Protein AF-A0A1B6LRT3-F1 (afdb_monomer_lite)

Sequence (203 aa):
LWTVRGEKRLQQLLAEMGLPLAESRQMFAAMDLSLRRQFHDMMHKMADSHQLDNVVFQSFTLHHGCRHRYQATDCVYAMAALFNPSDKEIKYNDCFRDALASLSRQHRTVLEEGIERAKRLLMVIYRQTYNALDMKQIISAGPFLYMVVQEGSLDARYYSEPTCLGMLAYIALRSYVATARKKAAGLPLVASAPIIASPDECI

InterPro domains:
  IPR003874 CDC45 [PF02724] (1-84)
  IPR003874 CDC45 [PF02724] (91-193)
  IPR003874 CDC45 [PTHR10507] (1-200)

Radius of gyration: 19.38 Å; chains: 1; bounding box: 54×28×50 Å

pLDDT: mean 86.03, std 7.27, range [61.19, 93.5]

Secondary structure (DSSP, 8-state):
--SHHHHHHHHHHHHHTT--HHHHHS-GGGS-HHHHHHHHHHHHHHHHHHT-TTSS----EEEETTTEEEEHHHHHHHHHHHHS--STT--HHHHHHHHHHHTSTT-HHHHHHHHHHHHHHHHHHHHHHHHHHHTT--EE-SSSEEEE--TTSTTHHHHTSHHHHHHHHHHHHHHHHHHS-GGGTT--EEEE-EETTEEEEE-

Foldseek 3Di:
DLDPVVVVVVVVLCVVLVNDPVQVPDDLVPHDPVCNVCVVVSVVVSCVVPVVPPPDDDWDWDDDPDPDIDTPVLLVLLLVLLCQDPDPPDDSVNSNVLSVVCPDPVPVVSSVVSSVSSVVLVVLLVVVLSVCVVVVQFDDPDQATEHEDDPPDVPLSLCLDPVSVVVSLVVSLVVCCVVDDPVSVPHHYHYKGAHPVDRVDID

Organism: NCBI:txid36148

Structure (mmCIF, N/CA/C/O backbone):
data_AF-A0A1B6LRT3-F1
#
_entry.id   AF-A0A1B6LRT3-F1
#
loop_
_atom_site.group_PDB
_atom_site.id
_atom_site.type_symbol
_atom_site.label_atom_id
_atom_site.label_alt_id
_atom_site.label_comp_id
_atom_site.label_asym_id
_atom_site.label_entity_id
_atom_site.label_seq_id
_atom_site.pdbx_PDB_ins_code
_atom_site.Cartn_x
_atom_site.Cartn_y
_atom_site.Cartn_z
_atom_site.occupancy
_atom_site.B_iso_or_equiv
_atom_site.auth_seq_id
_atom_site.auth_comp_id
_atom_site.auth_asym_id
_atom_site.auth_atom_id
_atom_site.pdbx_PDB_model_num
ATOM 1 N N . LEU A 1 1 ? -9.840 4.988 8.031 1.00 81.38 1 LEU A N 1
ATOM 2 C CA . LEU A 1 1 ? -8.984 6.200 8.125 1.00 81.38 1 LEU A CA 1
ATOM 3 C C . LEU A 1 1 ? -9.515 7.375 7.305 1.00 81.38 1 LEU A C 1
ATOM 5 O O . LEU A 1 1 ? -9.196 8.503 7.634 1.00 81.38 1 LEU A O 1
ATOM 9 N N . TRP A 1 2 ? -10.381 7.147 6.314 1.00 82.25 2 TRP A N 1
ATOM 10 C CA . TRP A 1 2 ? -10.997 8.193 5.483 1.00 82.25 2 TRP A CA 1
ATOM 11 C C . TRP A 1 2 ? -11.984 9.130 6.210 1.00 82.25 2 TRP A C 1
ATOM 13 O O . TRP A 1 2 ? -12.594 9.980 5.583 1.00 82.25 2 TRP A O 1
ATOM 23 N N . THR A 1 3 ? -12.195 8.997 7.520 1.00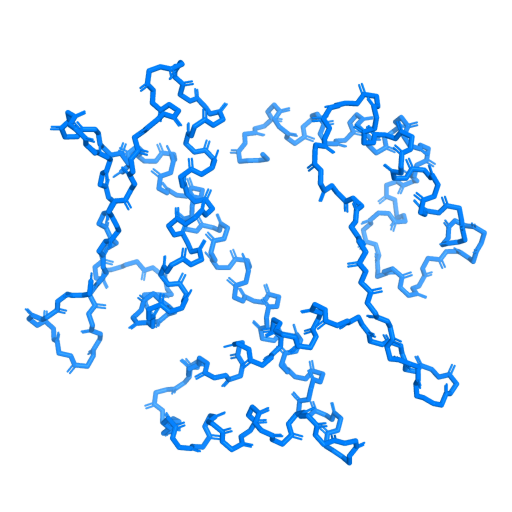 86.25 3 THR A N 1
ATOM 24 C CA . THR A 1 3 ? -13.060 9.908 8.287 1.00 86.25 3 THR A CA 1
ATOM 25 C C . THR A 1 3 ? -12.259 10.564 9.399 1.00 86.25 3 THR A C 1
ATOM 27 O O . THR A 1 3 ? -11.360 9.938 9.962 1.00 86.25 3 THR A O 1
ATOM 30 N N . VAL A 1 4 ? -12.650 11.778 9.801 1.00 87.69 4 VAL A N 1
ATOM 31 C CA . VAL A 1 4 ? -12.053 12.486 10.954 1.00 87.69 4 VAL A CA 1
ATOM 32 C C . VAL A 1 4 ? -12.094 11.620 12.219 1.00 87.69 4 VAL A C 1
ATOM 34 O O . VAL A 1 4 ? -11.163 11.610 13.022 1.00 87.69 4 VAL A O 1
ATOM 37 N N . ARG A 1 5 ? -13.162 10.828 12.393 1.00 88.62 5 ARG A N 1
ATOM 38 C CA . ARG A 1 5 ? -13.270 9.864 13.497 1.00 88.62 5 ARG A CA 1
ATOM 39 C C . ARG A 1 5 ? -12.210 8.764 13.401 1.00 88.62 5 ARG A C 1
ATOM 41 O O . ARG A 1 5 ? -11.643 8.386 14.421 1.00 88.62 5 ARG A O 1
ATOM 48 N N . GLY A 1 6 ? -11.948 8.260 12.197 1.00 87.94 6 GLY A N 1
ATOM 49 C CA . GLY A 1 6 ? -10.904 7.271 11.945 1.00 87.94 6 GLY A CA 1
ATOM 50 C C . GLY A 1 6 ? -9.502 7.811 12.226 1.00 87.94 6 GLY A C 1
ATOM 51 O O . GLY A 1 6 ? -8.702 7.105 12.828 1.00 87.94 6 GLY A O 1
ATOM 52 N N . GLU A 1 7 ? -9.219 9.058 11.851 1.00 88.69 7 GLU A N 1
ATOM 53 C CA . GLU A 1 7 ? -7.938 9.707 12.154 1.00 88.69 7 GLU A CA 1
ATOM 54 C C . GLU A 1 7 ? -7.732 9.887 13.664 1.00 88.69 7 GLU A C 1
ATOM 56 O O . GLU A 1 7 ? -6.696 9.496 14.199 1.00 88.69 7 GLU A O 1
ATOM 61 N N . LYS A 1 8 ? -8.750 10.380 14.384 1.00 91.44 8 LYS A N 1
ATOM 62 C CA . LYS A 1 8 ? -8.702 10.470 15.854 1.00 91.44 8 LYS A CA 1
ATOM 63 C C . LYS A 1 8 ? -8.487 9.105 16.502 1.00 91.44 8 LYS A C 1
ATOM 65 O O . LYS A 1 8 ? -7.730 8.999 17.461 1.00 91.44 8 LYS A O 1
ATOM 70 N N . ARG A 1 9 ? -9.120 8.052 15.971 1.00 90.19 9 ARG A N 1
ATOM 71 C CA . ARG A 1 9 ? -8.906 6.686 16.460 1.00 90.19 9 ARG A CA 1
ATOM 72 C C . ARG A 1 9 ? -7.469 6.227 16.226 1.00 90.19 9 ARG A C 1
ATOM 74 O O . ARG A 1 9 ? -6.892 5.642 17.127 1.00 90.19 9 ARG A O 1
ATOM 81 N N . LEU A 1 10 ? -6.871 6.530 15.074 1.00 89.75 10 LEU A N 1
ATOM 82 C CA . LEU A 1 10 ? -5.462 6.222 14.821 1.00 89.75 10 LEU A CA 1
ATOM 83 C C . LEU A 1 10 ? -4.534 6.946 15.802 1.00 89.75 10 LEU A C 1
ATOM 85 O O . LEU A 1 10 ? -3.623 6.331 16.340 1.00 89.75 10 LEU A O 1
ATOM 89 N N . GLN A 1 11 ? -4.787 8.224 16.082 1.00 88.38 11 GLN A N 1
ATOM 90 C CA . GLN A 1 11 ? -4.006 8.976 17.067 1.00 88.38 11 GLN A CA 1
ATOM 91 C C . GLN A 1 11 ? -4.132 8.382 18.477 1.00 88.38 11 GLN A C 1
ATOM 93 O O . GLN A 1 11 ? -3.137 8.303 19.192 1.00 88.38 11 GLN A O 1
ATOM 98 N N . GLN A 1 12 ? -5.324 7.910 18.859 1.00 89.88 12 GLN A N 1
ATOM 99 C CA . GLN A 1 12 ? -5.520 7.169 20.110 1.00 89.88 12 GLN A CA 1
ATOM 100 C C . GLN A 1 12 ? -4.704 5.872 20.131 1.00 89.88 12 GLN A C 1
ATOM 102 O O . GLN A 1 12 ? -4.024 5.616 21.116 1.00 89.88 12 GLN A O 1
ATOM 107 N N . LEU A 1 13 ? -4.705 5.099 19.039 1.00 89.38 13 LEU A N 1
ATOM 108 C CA . LEU A 1 13 ? -3.903 3.874 18.932 1.00 89.38 13 LEU A CA 1
ATOM 109 C C . LEU A 1 13 ? -2.405 4.160 19.091 1.00 89.38 13 LEU A C 1
ATOM 111 O O . LEU A 1 13 ? -1.720 3.457 19.825 1.00 89.38 13 LEU A O 1
ATOM 115 N N . LEU A 1 14 ? -1.898 5.212 18.444 1.00 89.06 14 LEU A N 1
ATOM 116 C CA . LEU A 1 14 ? -0.495 5.617 18.573 1.00 89.06 14 LEU A CA 1
ATOM 117 C C . LEU A 1 14 ? -0.150 6.045 20.008 1.00 89.06 14 LEU A C 1
ATOM 119 O O . LEU A 1 14 ? 0.934 5.730 20.498 1.00 89.06 14 LEU A O 1
ATOM 123 N N . ALA A 1 15 ? -1.078 6.717 20.694 1.00 88.94 15 ALA A N 1
ATOM 124 C CA . ALA A 1 15 ? -0.912 7.090 22.095 1.00 88.94 15 ALA A CA 1
ATOM 125 C C . ALA A 1 15 ? -0.914 5.864 23.025 1.00 88.94 15 ALA A C 1
ATOM 127 O O . ALA A 1 15 ? -0.073 5.782 23.916 1.00 88.94 15 ALA A O 1
ATOM 128 N N . GLU A 1 16 ? -1.800 4.891 22.794 1.00 89.06 16 GLU A N 1
ATOM 129 C CA . GLU A 1 16 ? -1.844 3.621 23.536 1.00 89.06 16 GLU A CA 1
ATOM 130 C C . GLU A 1 16 ? -0.578 2.776 23.318 1.00 89.06 16 GLU A C 1
ATOM 132 O O . GLU A 1 16 ? -0.095 2.139 24.252 1.00 89.06 16 GLU A O 1
ATOM 137 N N . MET A 1 17 ? 0.015 2.828 22.120 1.00 87.69 17 MET A N 1
ATOM 138 C CA . MET A 1 17 ? 1.324 2.223 21.839 1.00 87.69 17 MET A CA 1
ATOM 139 C C . MET A 1 17 ? 2.479 2.886 22.593 1.00 87.69 17 MET A C 1
ATOM 141 O O . MET A 1 17 ? 3.550 2.294 22.691 1.00 87.69 17 MET A O 1
ATOM 145 N N . GLY A 1 18 ? 2.304 4.120 23.072 1.00 87.81 18 GLY A N 1
ATOM 146 C CA . GLY A 1 18 ? 3.393 4.920 23.628 1.00 87.81 18 GLY A CA 1
ATOM 147 C C . GLY A 1 18 ? 4.383 5.427 22.575 1.00 87.81 18 GLY A C 1
ATOM 148 O O . GLY A 1 18 ? 5.501 5.795 22.927 1.00 87.81 18 GLY A O 1
ATOM 149 N N . LEU A 1 19 ? 4.001 5.456 21.290 1.00 88.00 19 LEU A N 1
ATOM 150 C CA . LEU A 1 19 ? 4.861 5.963 20.221 1.00 88.00 19 LEU A CA 1
ATOM 151 C C . LEU A 1 19 ? 4.736 7.496 20.136 1.00 88.00 19 LEU A C 1
ATOM 153 O O . LEU A 1 19 ? 3.641 8.005 19.874 1.00 88.00 19 LEU A O 1
ATOM 157 N N . PRO A 1 20 ? 5.827 8.267 20.310 1.00 88.44 20 PRO A N 1
ATOM 158 C CA . PRO A 1 20 ? 5.765 9.718 20.186 1.00 88.44 20 PRO A CA 1
ATOM 159 C C . PRO A 1 20 ? 5.298 10.158 18.792 1.00 88.44 20 PRO A C 1
ATOM 161 O O . PRO A 1 20 ? 5.662 9.570 17.769 1.00 88.44 20 PRO A O 1
ATOM 164 N N . LEU A 1 21 ? 4.534 11.253 18.724 1.00 87.69 21 LEU A N 1
ATOM 165 C CA . LEU A 1 21 ? 4.033 11.774 17.447 1.00 87.69 21 LEU A CA 1
ATOM 166 C C . LEU A 1 21 ? 5.170 12.224 16.513 1.00 87.69 21 LEU A C 1
ATOM 168 O O . LEU A 1 21 ? 5.060 12.074 15.299 1.00 87.69 21 LEU A O 1
ATOM 172 N N . ALA A 1 22 ? 6.262 12.754 17.074 1.00 88.88 22 ALA A N 1
ATOM 173 C CA . ALA A 1 22 ? 7.452 13.130 16.310 1.00 88.88 22 ALA A CA 1
ATOM 174 C C . ALA A 1 22 ? 8.105 11.903 15.649 1.00 88.88 22 ALA A C 1
ATOM 176 O O . ALA A 1 22 ? 8.346 11.911 14.443 1.00 88.88 22 ALA A O 1
ATOM 177 N N . GLU A 1 23 ? 8.279 10.820 16.414 1.00 88.81 23 GLU A N 1
ATOM 178 C CA . GLU A 1 23 ? 8.799 9.535 15.927 1.00 88.81 23 GLU A CA 1
ATOM 179 C C . GLU A 1 23 ? 7.882 8.921 14.859 1.00 88.81 23 GLU A C 1
ATOM 181 O O . GLU A 1 23 ? 8.350 8.386 13.861 1.00 88.81 23 GLU A O 1
ATOM 186 N N . SER A 1 24 ? 6.564 9.070 15.007 1.00 87.69 24 SER A N 1
ATOM 187 C CA . SER A 1 24 ? 5.575 8.544 14.053 1.00 87.69 24 SER A CA 1
ATOM 188 C C . SER A 1 24 ? 5.619 9.222 12.676 1.00 87.69 24 SER A C 1
ATOM 190 O O . SER A 1 24 ? 5.136 8.657 11.698 1.00 87.69 24 SER A O 1
ATOM 192 N N . ARG A 1 25 ? 6.151 10.450 12.591 1.00 89.25 25 ARG A N 1
ATOM 193 C CA . ARG A 1 25 ? 6.213 11.243 11.349 1.00 89.25 25 ARG A CA 1
ATOM 194 C C . ARG A 1 25 ? 7.540 11.119 10.609 1.00 89.25 25 ARG A C 1
ATOM 196 O O . ARG A 1 25 ? 7.620 11.537 9.456 1.00 89.25 25 ARG A O 1
ATOM 203 N N . GLN A 1 26 ? 8.573 10.583 11.251 1.00 92.31 26 GLN A N 1
ATOM 204 C CA . GLN A 1 26 ? 9.869 10.381 10.614 1.00 92.31 26 GLN A CA 1
ATOM 205 C C . GLN A 1 26 ? 9.980 9.006 9.961 1.00 92.31 26 GLN A C 1
ATOM 207 O O . GLN A 1 26 ? 9.182 8.097 10.194 1.00 92.31 26 GLN A O 1
ATOM 212 N N . MET A 1 27 ? 11.002 8.841 9.122 1.00 90.12 27 MET A N 1
ATOM 213 C CA . MET A 1 27 ? 11.291 7.548 8.515 1.00 90.12 27 MET A CA 1
ATOM 214 C C . MET A 1 27 ? 11.605 6.515 9.597 1.00 90.12 27 MET A C 1
ATOM 216 O O . MET A 1 27 ? 12.417 6.772 10.483 1.00 90.12 27 MET A O 1
ATOM 220 N N . PHE A 1 28 ? 11.056 5.304 9.460 1.00 89.94 28 PHE A N 1
ATOM 221 C CA . PHE A 1 28 ? 11.325 4.205 10.393 1.00 89.94 28 PHE A CA 1
ATOM 222 C C . PHE A 1 28 ? 12.824 3.942 10.573 1.00 89.94 28 PHE A C 1
ATOM 224 O O . PHE A 1 28 ? 13.254 3.595 11.659 1.00 89.94 28 PHE A O 1
ATOM 231 N N . ALA A 1 29 ? 13.650 4.145 9.542 1.00 88.69 29 ALA A N 1
ATOM 232 C CA . ALA A 1 29 ? 15.102 3.982 9.643 1.00 88.69 29 ALA A CA 1
ATOM 233 C C . ALA A 1 29 ? 15.790 5.009 10.567 1.00 88.69 29 ALA A C 1
ATOM 235 O O . ALA A 1 29 ? 16.849 4.700 11.111 1.00 88.69 29 ALA A O 1
ATOM 236 N N . ALA A 1 30 ? 15.195 6.193 10.736 1.00 89.94 30 ALA A N 1
ATOM 237 C CA . ALA A 1 30 ? 15.704 7.285 11.564 1.00 89.94 30 ALA A CA 1
ATOM 238 C C . ALA A 1 30 ? 15.199 7.234 13.017 1.00 89.94 30 ALA A C 1
ATOM 240 O O . ALA A 1 30 ? 15.733 7.949 13.859 1.00 89.94 30 ALA A O 1
ATOM 241 N N . MET A 1 31 ? 14.210 6.382 13.316 1.00 90.81 31 MET A N 1
ATOM 242 C CA . MET A 1 31 ? 13.692 6.203 14.675 1.00 90.81 31 MET A CA 1
ATOM 243 C C . MET A 1 31 ? 14.742 5.639 15.631 1.00 90.81 31 MET A C 1
ATOM 245 O O . MET A 1 31 ? 15.634 4.869 15.237 1.00 90.81 31 MET A O 1
ATOM 249 N N . ASP A 1 32 ? 14.573 5.960 16.915 1.00 91.12 32 ASP A N 1
ATOM 250 C CA . ASP A 1 32 ? 15.457 5.462 17.963 1.00 91.12 32 ASP A CA 1
ATOM 251 C C . ASP A 1 32 ? 15.548 3.924 17.958 1.00 91.12 32 ASP A C 1
ATOM 253 O O . ASP A 1 32 ? 14.584 3.195 17.699 1.00 91.12 32 ASP A O 1
ATOM 257 N N . LEU A 1 33 ? 16.747 3.401 18.223 1.00 90.62 33 LEU A N 1
ATOM 258 C CA . LEU A 1 33 ? 17.019 1.967 18.151 1.00 90.62 33 LEU A CA 1
ATOM 259 C C . LEU A 1 33 ? 16.196 1.179 19.177 1.00 90.62 33 LEU A C 1
ATOM 261 O O . LEU A 1 33 ? 15.787 0.054 18.879 1.00 90.62 33 LEU A O 1
ATOM 265 N N . SER A 1 34 ? 15.956 1.750 20.362 1.00 91.88 34 SER A N 1
ATOM 266 C CA . SER A 1 34 ? 15.154 1.099 21.401 1.00 91.88 34 SER A CA 1
ATOM 267 C C . SER A 1 34 ? 13.707 0.903 20.933 1.00 91.88 34 SER A C 1
ATOM 269 O O . SER A 1 34 ? 13.201 -0.222 20.955 1.00 91.88 34 SER A O 1
ATOM 271 N N . LEU A 1 35 ? 13.105 1.956 20.371 1.00 89.88 35 LEU A N 1
ATOM 272 C CA . LEU A 1 35 ? 11.755 1.939 19.812 1.00 89.88 35 LEU A CA 1
ATOM 273 C C . LEU A 1 35 ? 11.640 0.960 18.643 1.00 89.88 35 LEU A C 1
ATOM 275 O O . LEU A 1 35 ? 10.721 0.147 18.619 1.00 89.88 35 LEU A O 1
ATOM 279 N N . ARG A 1 36 ? 12.600 0.952 17.708 1.00 90.50 36 ARG A N 1
ATOM 280 C CA . ARG A 1 36 ? 12.582 0.018 16.563 1.00 90.50 36 ARG A CA 1
ATOM 281 C C . ARG A 1 36 ? 12.630 -1.448 16.977 1.00 90.50 36 ARG A C 1
ATOM 283 O O . ARG A 1 36 ? 12.027 -2.280 16.303 1.00 90.50 36 ARG A O 1
ATOM 290 N N . ARG A 1 37 ? 13.352 -1.774 18.054 1.00 90.75 37 ARG A N 1
ATOM 291 C CA . ARG A 1 37 ? 13.423 -3.143 18.592 1.00 90.75 37 ARG A CA 1
ATOM 292 C C . ARG A 1 37 ? 12.109 -3.562 19.244 1.00 90.75 37 ARG A C 1
ATOM 294 O O . ARG A 1 37 ? 11.703 -4.702 19.075 1.00 90.75 37 ARG A O 1
ATOM 301 N N . GLN A 1 38 ? 11.448 -2.643 19.941 1.00 92.56 38 GLN A N 1
ATOM 302 C CA . GLN A 1 38 ? 10.185 -2.907 20.636 1.00 92.56 38 GLN A CA 1
ATOM 303 C C . GLN A 1 38 ? 8.955 -2.795 19.722 1.00 92.56 38 GLN A C 1
ATOM 305 O O . GLN A 1 38 ? 7.889 -3.298 20.065 1.00 92.56 38 GLN A O 1
ATOM 310 N N . PHE A 1 39 ? 9.085 -2.159 18.552 1.00 90.62 39 PHE A N 1
ATOM 311 C CA . PHE A 1 39 ? 7.969 -1.845 17.655 1.00 90.62 39 PHE A CA 1
ATOM 312 C C . PHE A 1 39 ? 7.131 -3.064 17.272 1.00 90.62 39 PHE A C 1
ATOM 314 O O . PHE A 1 39 ? 5.905 -2.990 17.274 1.00 90.62 39 PHE A O 1
ATOM 321 N N . HIS A 1 40 ? 7.781 -4.192 16.986 1.00 89.12 40 HIS A N 1
ATOM 322 C CA . HIS A 1 40 ? 7.087 -5.429 16.637 1.00 89.12 40 HIS A CA 1
ATOM 323 C C . HIS A 1 40 ? 6.173 -5.914 17.775 1.00 89.12 40 HIS A C 1
ATOM 325 O O . HIS A 1 40 ? 4.994 -6.185 17.553 1.00 89.12 40 HIS A O 1
ATOM 331 N N . ASP A 1 41 ? 6.687 -5.951 19.004 1.00 89.94 41 ASP A N 1
ATOM 332 C CA . ASP A 1 41 ? 5.930 -6.416 20.170 1.00 89.94 41 ASP A CA 1
ATOM 333 C C . ASP A 1 41 ? 4.807 -5.442 20.539 1.00 89.94 41 ASP A C 1
ATOM 335 O O . ASP A 1 41 ? 3.719 -5.862 20.938 1.00 89.94 41 ASP A O 1
ATOM 339 N N . MET A 1 42 ? 5.043 -4.136 20.368 1.00 89.81 42 MET A N 1
ATOM 340 C CA . MET A 1 42 ? 4.006 -3.113 20.525 1.00 89.81 42 MET A CA 1
ATOM 341 C C . MET A 1 42 ? 2.875 -3.312 19.509 1.00 89.81 42 MET A C 1
ATOM 343 O O . MET A 1 42 ? 1.706 -3.313 19.890 1.00 89.81 42 MET A O 1
ATOM 347 N N . MET A 1 43 ? 3.205 -3.543 18.234 1.00 88.94 43 MET A N 1
ATOM 348 C CA . MET A 1 43 ? 2.214 -3.803 17.185 1.00 88.94 43 MET A CA 1
ATOM 349 C C . MET A 1 43 ? 1.404 -5.074 17.452 1.00 88.94 43 MET A C 1
ATOM 351 O O . MET A 1 43 ? 0.192 -5.062 17.247 1.00 88.94 43 MET A O 1
ATOM 355 N N . HIS A 1 44 ? 2.036 -6.140 17.950 1.00 87.94 44 HIS A N 1
ATOM 356 C CA . HIS A 1 44 ? 1.338 -7.382 18.291 1.00 87.94 44 HIS A CA 1
ATOM 357 C C . HIS A 1 44 ? 0.305 -7.168 19.406 1.00 87.94 44 HIS A C 1
ATOM 359 O O . HIS A 1 44 ? -0.864 -7.503 19.239 1.00 87.94 44 HIS A O 1
ATOM 365 N N . LYS A 1 45 ? 0.702 -6.526 20.514 1.00 88.75 45 LYS A N 1
ATOM 366 C CA . LYS A 1 45 ? -0.205 -6.227 21.640 1.00 88.75 45 LYS A CA 1
ATOM 367 C C . LYS A 1 45 ? -1.403 -5.377 21.212 1.00 88.75 45 LYS A C 1
ATOM 369 O O . LYS A 1 45 ? -2.523 -5.585 21.682 1.00 88.75 45 LYS A O 1
ATOM 374 N N . MET A 1 46 ? -1.171 -4.416 20.320 1.00 86.88 46 MET A N 1
ATOM 375 C CA . MET A 1 46 ? -2.233 -3.566 19.787 1.00 86.88 46 MET A CA 1
ATOM 376 C C . MET A 1 46 ? -3.166 -4.306 18.841 1.00 86.88 46 MET A C 1
ATOM 378 O O . MET A 1 46 ? -4.373 -4.068 18.886 1.00 86.88 46 MET A O 1
ATOM 382 N N . ALA A 1 47 ? -2.624 -5.179 17.990 1.00 86.94 47 ALA A N 1
ATOM 383 C CA . ALA A 1 47 ? -3.429 -5.976 17.079 1.00 86.94 47 ALA A CA 1
ATOM 384 C C . ALA A 1 47 ? -4.421 -6.855 17.853 1.00 86.94 47 ALA A C 1
ATOM 386 O O . ALA A 1 47 ? -5.612 -6.838 17.538 1.00 86.94 47 ALA A O 1
ATOM 387 N N . ASP A 1 48 ? -3.956 -7.492 18.932 1.00 85.19 48 ASP A N 1
ATOM 388 C CA . ASP A 1 48 ? -4.790 -8.304 19.823 1.00 85.19 48 ASP A CA 1
ATOM 389 C C . ASP A 1 48 ? -5.862 -7.459 20.534 1.00 85.19 48 ASP A C 1
ATOM 391 O O . ASP A 1 48 ? -7.031 -7.837 20.602 1.00 85.19 48 ASP A O 1
ATOM 395 N N . SER A 1 49 ? -5.482 -6.276 21.029 1.00 87.06 49 SER A N 1
ATOM 396 C CA . SER A 1 49 ? -6.380 -5.404 21.802 1.00 87.06 49 SER A CA 1
ATOM 397 C C . SER A 1 49 ? -7.490 -4.766 20.957 1.00 87.06 49 SER A C 1
ATOM 399 O O . SER A 1 49 ? -8.594 -4.540 21.452 1.00 87.06 49 SER A O 1
ATOM 401 N N . HIS A 1 50 ? -7.214 -4.465 19.683 1.00 84.88 50 HIS A N 1
ATOM 402 C CA . HIS A 1 50 ? -8.142 -3.764 18.781 1.00 84.88 50 HIS A CA 1
ATOM 403 C C . HIS A 1 50 ? -8.743 -4.648 17.689 1.00 84.88 50 HIS A C 1
ATOM 405 O O . HIS A 1 50 ? -9.380 -4.114 16.780 1.00 84.88 50 HIS A O 1
ATOM 411 N N . GLN A 1 51 ? -8.574 -5.973 17.782 1.00 83.38 51 GLN A N 1
ATOM 412 C CA . GLN A 1 51 ? -9.097 -6.946 16.810 1.00 83.38 51 GLN A CA 1
ATOM 413 C C . GLN A 1 51 ? -8.652 -6.612 15.377 1.00 83.38 51 GLN A C 1
ATOM 415 O O . GLN A 1 51 ? -9.435 -6.640 14.425 1.00 83.38 51 GLN A O 1
ATOM 420 N N . LEU A 1 52 ? -7.385 -6.215 15.231 1.00 83.75 52 LEU A N 1
ATOM 421 C CA . LEU A 1 52 ? -6.796 -5.964 13.922 1.00 83.75 52 LEU A CA 1
ATOM 422 C C . LEU A 1 52 ? -6.272 -7.286 13.366 1.00 83.75 52 LEU A C 1
ATOM 424 O O . LEU A 1 52 ? -5.121 -7.665 13.586 1.00 83.75 52 LEU A O 1
ATOM 428 N N . ASP A 1 53 ? -7.132 -7.981 12.632 1.00 78.50 53 ASP A N 1
ATOM 429 C CA . ASP A 1 53 ? -6.784 -9.265 12.033 1.00 78.50 53 ASP A CA 1
ATOM 430 C C . ASP A 1 53 ? -5.668 -9.122 10.985 1.00 78.50 53 ASP A C 1
ATOM 432 O O . ASP A 1 53 ? -5.672 -8.207 10.154 1.00 78.50 53 ASP A O 1
ATOM 436 N N . ASN A 1 54 ? -4.748 -10.091 10.972 1.00 79.38 54 ASN A N 1
ATOM 437 C CA . ASN A 1 54 ? -3.705 -10.264 9.951 1.00 79.38 54 ASN A CA 1
ATOM 438 C C . ASN A 1 54 ? -2.718 -9.090 9.797 1.00 79.38 54 ASN A C 1
ATOM 440 O O . ASN A 1 54 ? -2.152 -8.898 8.721 1.00 79.38 54 ASN A O 1
ATOM 444 N N . VAL A 1 55 ? -2.479 -8.308 10.854 1.00 83.38 55 VAL A N 1
ATOM 445 C CA . VAL A 1 55 ? -1.421 -7.278 10.845 1.00 83.38 55 VAL A CA 1
ATOM 446 C C . VAL A 1 55 ? -0.029 -7.912 10.877 1.00 83.38 55 VAL A C 1
ATOM 448 O O . VAL A 1 55 ? 0.878 -7.452 10.184 1.00 83.38 55 VAL A O 1
ATOM 451 N N . VAL A 1 56 ? 0.137 -8.982 11.657 1.00 84.94 56 VAL A N 1
ATOM 452 C CA . VAL A 1 56 ? 1.370 -9.770 11.721 1.00 84.94 56 VAL A CA 1
ATOM 453 C C . VAL A 1 56 ? 1.158 -11.049 10.924 1.00 84.94 56 VAL A C 1
ATOM 455 O O . VAL A 1 56 ? 0.224 -11.805 11.181 1.00 84.94 56 VAL A O 1
ATOM 458 N N . PHE A 1 57 ? 2.023 -11.291 9.946 1.00 88.00 57 PHE A N 1
ATOM 459 C CA . PHE A 1 57 ? 1.998 -12.492 9.121 1.00 88.00 57 PHE A CA 1
ATOM 460 C C . PHE A 1 57 ? 3.421 -12.998 8.891 1.00 88.00 57 PHE A C 1
ATOM 462 O O . PHE A 1 57 ? 4.398 -12.253 8.997 1.00 88.00 57 PHE A O 1
ATOM 469 N N . GLN A 1 58 ? 3.539 -14.287 8.587 1.00 89.75 58 GLN A N 1
ATOM 470 C CA . GLN A 1 58 ? 4.830 -14.904 8.311 1.00 89.75 58 GLN A CA 1
ATOM 471 C C . GLN A 1 58 ? 5.348 -14.430 6.951 1.00 89.75 58 GLN A C 1
ATOM 473 O O . GLN A 1 58 ? 4.655 -14.525 5.940 1.00 89.75 58 GLN A O 1
ATOM 478 N N . SER A 1 59 ? 6.568 -13.903 6.936 1.00 92.81 59 SER A N 1
ATOM 479 C CA . SER A 1 59 ? 7.208 -13.350 5.745 1.00 92.81 59 SER A CA 1
ATOM 480 C C . SER A 1 59 ? 8.721 -13.546 5.817 1.00 92.81 59 SER A C 1
ATOM 482 O O . SER A 1 59 ? 9.260 -14.002 6.828 1.00 92.81 59 SER A O 1
ATOM 484 N N . PHE A 1 60 ? 9.414 -13.182 4.742 1.00 93.50 60 PHE A N 1
ATOM 485 C CA . PHE A 1 60 ? 10.860 -13.307 4.616 1.00 93.50 60 PHE A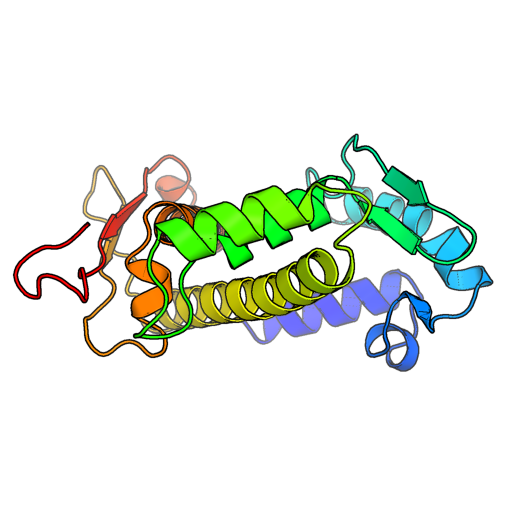 CA 1
ATOM 486 C C . PHE A 1 60 ? 11.520 -11.936 4.483 1.00 93.50 60 PHE A C 1
ATOM 488 O O . PHE A 1 60 ? 10.990 -11.021 3.851 1.00 93.50 60 PHE A O 1
ATOM 495 N N . THR A 1 61 ? 12.719 -11.818 5.053 1.00 92.19 61 THR A N 1
ATOM 496 C CA . THR A 1 61 ? 13.573 -10.634 4.923 1.00 92.19 61 THR A CA 1
ATOM 497 C C . THR A 1 61 ? 14.837 -10.983 4.163 1.00 92.19 61 THR A C 1
ATOM 499 O O . THR A 1 61 ? 15.556 -11.919 4.513 1.00 92.19 61 THR A O 1
ATOM 502 N N . LEU A 1 62 ? 15.150 -10.190 3.144 1.00 88.81 62 LEU A N 1
ATOM 503 C CA . LEU A 1 62 ? 16.434 -10.243 2.471 1.00 88.81 62 LEU A CA 1
ATOM 504 C C . LEU A 1 62 ? 17.388 -9.262 3.149 1.00 88.81 62 LEU A C 1
ATOM 506 O O . LEU A 1 62 ? 17.178 -8.049 3.125 1.00 88.81 62 LEU A O 1
ATOM 510 N N . HIS A 1 63 ? 18.464 -9.794 3.718 1.00 88.69 63 HIS A N 1
ATOM 511 C CA . HIS A 1 63 ? 19.568 -8.999 4.237 1.00 88.69 63 HIS A CA 1
ATOM 512 C C . HIS A 1 63 ? 20.709 -9.024 3.229 1.00 88.69 63 HIS A C 1
ATOM 514 O O . HIS A 1 63 ? 21.202 -10.094 2.866 1.00 88.69 63 HIS A O 1
ATOM 520 N N . HIS A 1 64 ? 21.133 -7.848 2.771 1.00 80.56 64 HIS A N 1
ATOM 521 C CA . HIS A 1 64 ? 22.285 -7.740 1.894 1.00 80.56 64 HIS A CA 1
ATOM 522 C C . HIS A 1 64 ? 23.248 -6.643 2.344 1.00 80.56 64 HIS A C 1
ATOM 524 O O . HIS A 1 64 ? 22.970 -5.444 2.260 1.00 80.56 64 HIS A O 1
ATOM 530 N N . GLY A 1 65 ? 24.443 -7.072 2.746 1.00 79.50 65 GLY A N 1
ATOM 531 C CA . GLY A 1 65 ? 25.442 -6.184 3.323 1.00 79.50 65 GLY A CA 1
ATOM 532 C C . GLY A 1 65 ? 24.967 -5.582 4.648 1.00 79.50 65 GLY A C 1
ATOM 533 O O . GLY A 1 65 ? 24.070 -6.107 5.303 1.00 79.50 65 GLY A O 1
ATOM 534 N N . CYS A 1 66 ? 25.578 -4.467 5.044 1.00 68.62 66 CYS A N 1
ATOM 535 C CA . CYS A 1 66 ? 25.384 -3.911 6.386 1.00 68.62 66 CYS A CA 1
ATOM 536 C C . CYS A 1 66 ? 24.186 -2.957 6.518 1.00 68.62 66 CYS A C 1
ATOM 538 O O . CYS A 1 66 ? 23.754 -2.687 7.634 1.00 68.62 66 CYS A O 1
ATOM 540 N N . ARG A 1 67 ? 23.675 -2.398 5.411 1.00 69.44 67 ARG A N 1
ATOM 541 C CA . ARG A 1 67 ? 22.660 -1.324 5.442 1.00 69.44 67 ARG A CA 1
ATOM 542 C C . ARG A 1 67 ? 21.330 -1.685 4.789 1.00 69.44 67 ARG A C 1
ATOM 544 O O . ARG A 1 67 ? 20.320 -1.082 5.135 1.00 69.44 67 ARG A O 1
ATOM 551 N N . HIS A 1 68 ? 21.311 -2.655 3.878 1.00 75.19 68 HIS A N 1
ATOM 552 C CA . HIS A 1 68 ? 20.133 -2.914 3.057 1.00 75.19 68 HIS A CA 1
ATOM 553 C C . HIS A 1 68 ? 19.386 -4.139 3.573 1.00 75.19 68 HIS A C 1
ATOM 555 O O . HIS A 1 68 ? 19.886 -5.268 3.531 1.00 75.19 68 HIS A O 1
ATOM 561 N N . ARG A 1 69 ? 18.173 -3.892 4.064 1.00 87.12 69 ARG A N 1
ATOM 562 C CA . ARG A 1 69 ? 17.230 -4.915 4.500 1.00 87.12 69 ARG A CA 1
ATOM 563 C C . ARG A 1 69 ? 15.910 -4.685 3.782 1.00 87.12 69 ARG A C 1
ATOM 565 O O . ARG A 1 69 ? 15.288 -3.650 3.996 1.00 87.12 69 ARG A O 1
ATOM 572 N N . TYR A 1 70 ? 15.497 -5.652 2.972 1.00 89.75 70 TYR A N 1
ATOM 573 C CA . TYR A 1 70 ? 14.257 -5.590 2.202 1.00 89.75 70 TYR A CA 1
ATOM 574 C C . TYR A 1 70 ? 13.281 -6.658 2.691 1.00 89.75 70 TYR A C 1
ATOM 576 O O . TYR A 1 70 ? 13.686 -7.789 2.974 1.00 89.75 70 TYR A O 1
ATOM 584 N N . GLN A 1 71 ? 12.001 -6.308 2.798 1.00 92.12 71 GLN A N 1
ATOM 585 C CA . GLN A 1 71 ? 10.939 -7.281 3.045 1.00 92.12 71 GLN A CA 1
ATOM 586 C C . GLN A 1 71 ? 10.510 -7.921 1.726 1.00 92.12 71 GLN A C 1
ATOM 588 O O . GLN A 1 71 ? 10.503 -7.260 0.688 1.00 92.12 71 GLN A O 1
ATOM 593 N N . ALA A 1 72 ? 10.089 -9.186 1.766 1.00 92.56 72 ALA A N 1
ATOM 594 C CA . ALA A 1 72 ? 9.565 -9.866 0.581 1.00 92.56 72 ALA A CA 1
ATOM 595 C C . ALA A 1 72 ? 8.392 -9.095 -0.052 1.00 92.56 72 ALA A C 1
ATOM 597 O O . ALA A 1 72 ? 8.326 -8.953 -1.271 1.00 92.56 72 ALA A O 1
ATOM 598 N N . THR A 1 73 ? 7.506 -8.534 0.773 1.00 93.38 73 THR A N 1
ATOM 599 C CA . THR A 1 73 ? 6.371 -7.728 0.310 1.00 93.38 73 THR A CA 1
ATOM 600 C C . THR A 1 73 ? 6.799 -6.429 -0.360 1.00 93.38 73 THR A C 1
ATOM 602 O O . THR A 1 73 ? 6.209 -6.063 -1.372 1.00 93.38 73 THR A O 1
ATOM 605 N N . ASP A 1 74 ? 7.835 -5.757 0.150 1.00 92.62 74 ASP A N 1
ATOM 606 C CA . ASP A 1 74 ? 8.328 -4.502 -0.432 1.00 92.62 74 ASP A CA 1
ATOM 607 C C . ASP A 1 74 ? 8.829 -4.734 -1.860 1.00 92.62 74 ASP A C 1
ATOM 609 O O . ASP A 1 74 ? 8.535 -3.942 -2.752 1.00 92.62 74 ASP A O 1
ATOM 613 N N . CYS A 1 75 ? 9.512 -5.860 -2.098 1.00 92.69 75 CYS A N 1
ATOM 614 C CA . CYS A 1 75 ? 9.947 -6.248 -3.437 1.00 92.69 75 CYS A CA 1
ATOM 615 C C . CYS A 1 75 ? 8.760 -6.499 -4.378 1.00 92.69 75 CYS A C 1
ATOM 617 O O . CYS A 1 75 ? 8.784 -6.042 -5.516 1.00 92.69 75 CYS A O 1
ATOM 619 N N . VAL A 1 76 ? 7.705 -7.177 -3.912 1.00 93.44 76 VAL A N 1
ATOM 620 C CA . VAL A 1 76 ? 6.510 -7.449 -4.733 1.00 93.44 76 VAL A CA 1
ATOM 621 C C . VAL A 1 76 ? 5.795 -6.152 -5.114 1.00 93.44 76 VAL A C 1
ATOM 623 O O . VAL A 1 76 ? 5.475 -5.953 -6.285 1.00 93.44 76 VAL A O 1
ATOM 626 N N . TYR A 1 77 ? 5.582 -5.244 -4.157 1.00 93.19 77 TYR A N 1
ATOM 627 C CA . TYR A 1 77 ? 4.961 -3.948 -4.443 1.00 93.19 77 TYR A CA 1
ATOM 628 C C . TYR A 1 77 ? 5.831 -3.084 -5.360 1.00 93.19 77 TYR A C 1
ATOM 630 O O . TYR A 1 77 ? 5.299 -2.435 -6.259 1.00 93.19 77 TYR A O 1
ATOM 638 N N . ALA A 1 78 ? 7.155 -3.105 -5.183 1.00 93.25 78 ALA A N 1
ATOM 639 C CA . ALA A 1 78 ? 8.084 -2.402 -6.061 1.00 93.25 78 ALA A CA 1
ATOM 640 C C . ALA A 1 78 ? 8.022 -2.932 -7.499 1.00 93.25 78 ALA A C 1
ATOM 642 O O . ALA A 1 78 ? 7.903 -2.146 -8.435 1.00 93.25 78 ALA A O 1
ATOM 643 N N . MET A 1 79 ? 8.031 -4.254 -7.681 1.00 92.06 79 MET A N 1
ATOM 644 C CA . MET A 1 79 ? 7.898 -4.880 -8.998 1.00 92.06 79 MET A CA 1
ATOM 645 C C . MET A 1 79 ? 6.563 -4.549 -9.658 1.00 92.06 79 MET A C 1
ATOM 647 O O . MET A 1 79 ? 6.539 -4.165 -10.825 1.00 92.06 79 MET A O 1
ATOM 651 N N . ALA A 1 80 ? 5.459 -4.657 -8.912 1.00 90.81 80 ALA A N 1
ATOM 652 C CA . ALA A 1 80 ? 4.140 -4.297 -9.415 1.00 90.81 80 ALA A CA 1
ATOM 653 C C . ALA A 1 80 ? 4.111 -2.826 -9.858 1.00 90.81 80 ALA A C 1
ATOM 655 O O . ALA A 1 80 ? 3.588 -2.509 -10.921 1.00 90.81 80 ALA A O 1
ATOM 656 N N . ALA A 1 81 ? 4.721 -1.922 -9.092 1.00 90.56 81 ALA A N 1
ATOM 657 C CA . ALA A 1 81 ? 4.778 -0.508 -9.442 1.00 90.56 81 ALA A CA 1
ATOM 658 C C . ALA A 1 81 ? 5.698 -0.198 -10.635 1.00 90.56 81 ALA A C 1
ATOM 660 O O . ALA A 1 81 ? 5.396 0.720 -11.390 1.00 90.56 81 ALA A O 1
ATOM 661 N N . LEU A 1 82 ? 6.794 -0.941 -10.826 1.00 89.88 82 LEU A N 1
ATOM 662 C CA . LEU A 1 82 ? 7.670 -0.810 -12.001 1.00 89.88 82 LEU A CA 1
ATOM 663 C C . LEU A 1 82 ? 7.001 -1.318 -13.279 1.00 89.88 82 LEU A C 1
ATOM 665 O O . LEU A 1 82 ? 7.195 -0.741 -14.347 1.00 89.88 82 LEU A O 1
ATOM 669 N N . PHE A 1 83 ? 6.200 -2.378 -13.158 1.00 87.31 83 PHE A N 1
ATOM 670 C CA . PHE A 1 83 ? 5.444 -2.932 -14.275 1.00 87.31 83 PHE A CA 1
ATOM 671 C C . PHE A 1 83 ? 4.364 -1.963 -14.778 1.00 87.31 83 PHE A C 1
ATOM 673 O O . PHE A 1 83 ? 4.071 -1.928 -15.969 1.00 87.31 83 PHE A O 1
ATOM 680 N N . ASN A 1 84 ? 3.812 -1.143 -13.881 1.00 80.00 84 ASN A N 1
ATOM 681 C CA . ASN A 1 84 ? 2.834 -0.121 -14.223 1.00 80.00 84 ASN A CA 1
ATOM 682 C C . ASN A 1 84 ? 3.500 1.098 -14.885 1.00 80.00 84 ASN A C 1
ATOM 684 O O . ASN A 1 84 ? 4.293 1.791 -14.238 1.00 80.00 84 ASN A O 1
ATOM 688 N N . PRO A 1 85 ? 3.161 1.430 -16.142 1.00 69.00 85 PRO A N 1
ATOM 689 C CA . PRO A 1 85 ? 3.751 2.577 -16.813 1.00 69.00 85 PRO A CA 1
ATOM 690 C C . PRO A 1 85 ? 3.209 3.883 -16.214 1.00 69.00 85 PRO A 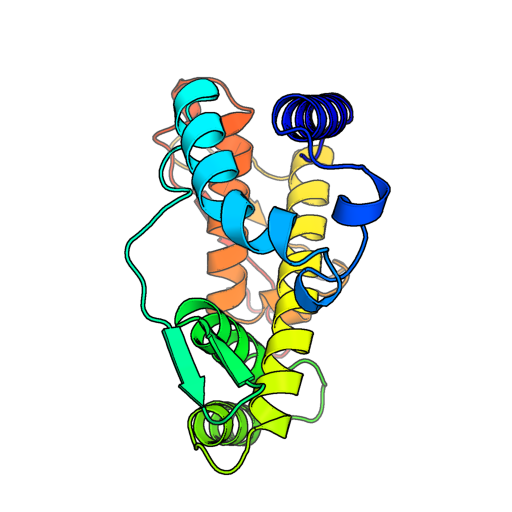C 1
ATOM 692 O O . PRO A 1 85 ? 2.028 4.201 -16.361 1.00 69.00 85 PRO A O 1
ATOM 695 N N . SER A 1 86 ? 4.078 4.676 -15.582 1.00 66.88 86 SER A N 1
ATOM 696 C CA . SER A 1 86 ? 3.745 6.035 -15.126 1.00 66.88 86 SER A CA 1
ATOM 697 C C . SER A 1 86 ? 3.660 7.032 -16.289 1.00 66.88 86 SER A C 1
ATOM 699 O O . SER A 1 86 ? 2.770 7.883 -16.312 1.00 66.88 86 SER A O 1
ATOM 701 N N . ASP A 1 87 ? 4.531 6.891 -17.298 1.00 64.94 87 ASP A N 1
ATOM 702 C CA . ASP A 1 87 ? 4.791 7.921 -18.318 1.00 64.94 87 ASP A CA 1
ATOM 703 C C . ASP A 1 87 ? 4.507 7.477 -19.752 1.00 64.94 87 ASP A C 1
ATOM 705 O O . ASP A 1 87 ? 4.618 6.302 -20.098 1.00 64.94 87 ASP A O 1
ATOM 709 N N . LYS A 1 88 ? 4.017 8.417 -20.583 1.00 61.19 88 LYS A N 1
ATOM 710 C CA . LYS A 1 88 ? 3.298 8.143 -21.857 1.00 61.19 88 LYS A CA 1
ATOM 711 C C . LYS A 1 88 ? 4.167 7.451 -22.908 1.00 61.19 88 LYS A C 1
ATOM 713 O O . LYS A 1 88 ? 3.641 6.908 -23.869 1.00 61.19 88 LYS A O 1
ATOM 718 N N . GLU A 1 89 ? 5.472 7.451 -22.691 1.00 61.34 89 GLU A N 1
ATOM 719 C CA . GLU A 1 89 ? 6.475 7.018 -23.655 1.00 61.34 89 GLU A CA 1
ATOM 720 C C . GLU A 1 89 ? 7.074 5.646 -23.321 1.00 61.34 89 GLU A C 1
ATOM 722 O O . GLU A 1 89 ? 7.771 5.066 -24.153 1.00 61.34 89 GLU A O 1
ATOM 727 N N . ILE A 1 90 ? 6.797 5.101 -22.129 1.00 66.12 90 ILE A N 1
ATOM 728 C CA . ILE A 1 90 ? 7.391 3.833 -21.699 1.00 66.12 90 ILE A CA 1
ATOM 729 C C . ILE A 1 90 ? 6.597 2.674 -22.297 1.00 66.12 90 ILE A C 1
ATOM 731 O O . ILE A 1 90 ? 5.399 2.516 -22.051 1.00 66.12 90 ILE A O 1
ATOM 735 N N . LYS A 1 91 ? 7.280 1.842 -23.087 1.00 78.25 91 LYS A N 1
ATOM 736 C CA . LYS A 1 91 ? 6.710 0.611 -23.635 1.00 78.25 91 LYS A CA 1
ATOM 737 C C . LYS A 1 91 ? 6.613 -0.437 -22.529 1.00 78.25 91 LYS A C 1
ATOM 739 O O . LYS A 1 91 ? 7.541 -0.592 -21.740 1.00 78.25 91 LYS A O 1
ATOM 744 N N . TYR A 1 92 ? 5.556 -1.248 -22.545 1.00 82.38 92 TYR A N 1
ATOM 745 C CA . TYR A 1 92 ? 5.387 -2.372 -21.609 1.00 82.38 92 TYR A CA 1
ATOM 746 C C . TYR A 1 92 ? 6.599 -3.318 -21.563 1.00 82.38 92 TYR A C 1
ATOM 748 O O . TYR A 1 92 ? 6.943 -3.833 -20.503 1.00 82.38 92 TYR A O 1
ATOM 756 N N . ASN A 1 93 ? 7.288 -3.506 -22.694 1.00 86.19 93 ASN A N 1
ATOM 757 C CA . ASN A 1 93 ? 8.508 -4.315 -22.757 1.00 86.19 93 ASN A CA 1
ATOM 758 C C . ASN A 1 93 ? 9.649 -3.746 -21.903 1.00 86.19 93 ASN A C 1
ATOM 760 O O . ASN A 1 93 ? 10.413 -4.519 -21.329 1.00 86.19 93 ASN A O 1
ATOM 764 N N . ASP A 1 94 ? 9.762 -2.423 -21.813 1.00 87.62 94 ASP A N 1
ATOM 765 C CA . ASP A 1 94 ? 10.798 -1.764 -21.020 1.00 87.62 94 ASP A CA 1
ATOM 766 C C . ASP A 1 94 ? 10.425 -1.816 -19.531 1.00 87.62 94 ASP A C 1
ATOM 768 O O . ASP A 1 94 ? 11.237 -2.259 -18.725 1.00 87.62 94 ASP A O 1
ATOM 772 N N . CYS A 1 95 ? 9.155 -1.561 -19.183 1.00 87.69 95 CYS A N 1
ATOM 773 C CA . CYS A 1 95 ? 8.627 -1.784 -17.827 1.00 87.69 95 CYS A CA 1
ATOM 774 C C . CYS A 1 95 ? 8.859 -3.220 -17.332 1.00 87.69 95 CYS A C 1
ATOM 776 O O . CYS A 1 95 ? 9.249 -3.440 -16.186 1.00 87.69 95 CYS A O 1
ATOM 778 N N . PHE A 1 96 ? 8.644 -4.216 -18.197 1.00 90.50 96 PHE A N 1
ATOM 779 C CA . PHE A 1 96 ? 8.894 -5.616 -17.865 1.00 90.50 96 PHE A CA 1
ATOM 780 C C . PHE A 1 96 ? 10.383 -5.892 -17.623 1.00 90.50 96 PHE A C 1
ATOM 782 O O . PHE A 1 96 ? 10.737 -6.590 -16.670 1.00 90.50 96 PHE A O 1
ATOM 789 N N . ARG A 1 97 ? 11.265 -5.331 -18.458 1.00 90.56 97 ARG A N 1
ATOM 790 C CA . ARG A 1 97 ? 12.719 -5.454 -18.284 1.00 90.56 97 ARG A CA 1
ATOM 791 C C . ARG A 1 97 ? 13.186 -4.798 -16.992 1.00 90.56 97 ARG A C 1
ATOM 793 O O . ARG A 1 97 ? 13.984 -5.408 -16.287 1.00 90.56 97 ARG A O 1
ATOM 800 N N . ASP A 1 98 ? 12.656 -3.629 -16.650 1.00 90.00 98 ASP A N 1
ATOM 801 C CA . ASP A 1 98 ? 12.984 -2.917 -15.412 1.00 90.00 98 ASP A CA 1
ATOM 802 C C . ASP A 1 98 ? 12.492 -3.682 -14.179 1.00 90.00 98 ASP A C 1
ATOM 804 O O . ASP A 1 98 ? 13.240 -3.881 -13.216 1.00 90.00 98 ASP A O 1
ATOM 808 N N . ALA A 1 99 ? 11.262 -4.201 -14.227 1.00 91.75 99 ALA A N 1
ATOM 809 C CA . ALA A 1 99 ? 10.719 -5.054 -13.176 1.00 91.75 99 ALA A CA 1
ATOM 810 C C . ALA A 1 99 ? 11.569 -6.322 -12.985 1.00 91.75 99 ALA A C 1
ATOM 812 O O . ALA A 1 99 ? 11.883 -6.687 -11.850 1.00 91.75 99 ALA A O 1
ATOM 813 N N . LEU A 1 100 ? 12.014 -6.960 -14.071 1.00 92.06 100 LEU A N 1
ATOM 814 C CA . LEU A 1 100 ? 12.908 -8.118 -14.014 1.00 92.06 100 LEU A CA 1
ATOM 815 C C . LEU A 1 100 ? 14.303 -7.742 -13.487 1.00 92.06 100 LEU A C 1
ATOM 817 O O . LEU A 1 100 ? 14.869 -8.463 -12.665 1.00 92.06 100 LEU A O 1
ATOM 821 N N . ALA A 1 101 ? 14.850 -6.604 -13.916 1.00 91.25 101 ALA A N 1
ATOM 822 C CA . ALA A 1 101 ? 16.144 -6.105 -13.462 1.00 91.25 101 ALA A CA 1
ATOM 823 C C . ALA A 1 101 ? 16.145 -5.821 -11.952 1.00 91.25 101 ALA A C 1
ATOM 825 O O . ALA A 1 101 ? 17.150 -6.096 -11.297 1.00 91.25 101 ALA A O 1
ATOM 826 N N . SER A 1 102 ? 15.017 -5.369 -11.386 1.00 90.62 102 SER A N 1
ATOM 827 C CA . SER A 1 102 ? 14.864 -5.098 -9.946 1.00 90.62 102 SER A CA 1
ATOM 828 C C . SER A 1 102 ? 15.086 -6.330 -9.053 1.00 90.62 102 SER A C 1
ATOM 830 O O . SER A 1 102 ? 15.482 -6.194 -7.895 1.00 90.62 102 SER A O 1
ATOM 832 N N . LEU A 1 103 ? 14.897 -7.542 -9.592 1.00 89.50 103 LEU A N 1
ATOM 833 C CA . LEU A 1 103 ? 15.178 -8.799 -8.890 1.00 89.50 103 LEU A CA 1
ATOM 834 C C . LEU A 1 103 ? 16.674 -9.125 -8.846 1.00 89.50 103 LEU A C 1
ATOM 836 O O . LEU A 1 103 ? 17.130 -9.900 -7.999 1.00 89.50 103 LEU A O 1
ATOM 840 N N . SER A 1 104 ? 17.458 -8.553 -9.763 1.00 90.19 104 SER A N 1
ATOM 841 C CA . SER A 1 104 ? 18.898 -8.751 -9.778 1.00 90.19 104 SER A CA 1
ATOM 842 C C . SER A 1 104 ? 19.547 -8.006 -8.619 1.00 90.19 104 SER A C 1
ATOM 844 O O . SER A 1 104 ? 19.334 -6.817 -8.392 1.00 90.19 104 SER A O 1
ATOM 846 N N . ARG A 1 105 ? 20.463 -8.690 -7.929 1.00 82.94 105 ARG A N 1
ATOM 847 C CA . ARG A 1 105 ? 21.259 -8.100 -6.840 1.00 82.94 105 ARG A CA 1
ATOM 848 C C . ARG A 1 105 ? 22.148 -6.939 -7.302 1.00 82.94 105 ARG A C 1
ATOM 850 O O . ARG A 1 105 ? 22.625 -6.187 -6.455 1.00 82.94 105 ARG A O 1
ATOM 857 N N . GLN A 1 106 ? 22.389 -6.823 -8.608 1.00 85.19 106 GLN A N 1
ATOM 858 C CA . GLN A 1 106 ? 23.240 -5.798 -9.210 1.00 85.19 106 GLN A CA 1
ATOM 859 C C . GLN A 1 106 ? 22.504 -4.462 -9.401 1.00 85.19 106 GLN A C 1
ATOM 861 O O . GLN A 1 106 ? 23.108 -3.410 -9.211 1.00 85.19 106 GLN A O 1
ATOM 866 N N . HIS A 1 107 ? 21.200 -4.479 -9.700 1.00 84.19 107 HIS A N 1
ATOM 867 C CA . HIS A 1 107 ? 20.426 -3.283 -10.059 1.00 84.19 107 HIS A CA 1
ATOM 868 C C . HIS A 1 107 ? 19.543 -2.792 -8.904 1.00 84.19 107 HIS A C 1
ATOM 870 O O . HIS A 1 107 ? 18.320 -2.728 -8.995 1.00 84.19 107 HIS A O 1
ATOM 876 N N . ARG A 1 108 ? 20.180 -2.415 -7.789 1.00 85.12 108 ARG A N 1
ATOM 877 C CA . ARG A 1 108 ? 19.474 -1.942 -6.581 1.00 85.12 108 ARG A CA 1
ATOM 878 C C . ARG A 1 108 ? 18.742 -0.626 -6.749 1.00 85.12 108 ARG A C 1
ATOM 880 O O . ARG A 1 108 ? 17.682 -0.446 -6.166 1.00 85.12 108 ARG A O 1
ATOM 887 N N . THR A 1 109 ? 19.317 0.282 -7.523 1.00 90.12 109 THR A N 1
ATOM 888 C CA . THR A 1 109 ? 18.742 1.608 -7.758 1.00 90.12 109 THR A CA 1
ATOM 889 C C . THR A 1 109 ? 17.348 1.499 -8.370 1.00 90.12 109 THR A C 1
ATOM 891 O O . THR A 1 109 ? 16.449 2.224 -7.965 1.00 90.12 109 THR A O 1
ATOM 894 N N . VAL A 1 110 ? 17.147 0.522 -9.262 1.00 91.56 110 VAL A N 1
ATOM 895 C CA . VAL A 1 110 ? 15.848 0.223 -9.882 1.00 91.56 110 VAL A CA 1
ATOM 896 C C . VAL A 1 110 ? 14.849 -0.294 -8.846 1.00 91.56 110 VAL A C 1
ATOM 898 O O . VAL A 1 110 ? 13.692 0.114 -8.846 1.00 91.56 110 VAL A O 1
ATOM 901 N N . LEU A 1 111 ? 15.288 -1.153 -7.918 1.00 91.12 111 LEU A N 1
ATOM 902 C CA . LEU A 1 111 ? 14.433 -1.630 -6.829 1.00 91.12 111 LEU A CA 1
ATOM 903 C C . LEU A 1 111 ? 14.017 -0.487 -5.891 1.00 91.12 111 LEU A C 1
ATOM 905 O O . LEU A 1 111 ? 12.848 -0.387 -5.531 1.00 91.12 111 LEU A O 1
ATOM 909 N N . GLU A 1 112 ? 14.949 0.385 -5.509 1.00 90.88 112 GLU A N 1
ATOM 910 C CA . GLU A 1 112 ? 14.665 1.546 -4.656 1.00 90.88 112 GLU A CA 1
ATOM 911 C C . GLU A 1 112 ? 13.725 2.543 -5.340 1.00 90.88 112 GLU A C 1
ATOM 913 O O . GLU A 1 112 ? 12.780 3.032 -4.715 1.00 90.88 112 GLU A O 1
ATOM 918 N N . GLU A 1 113 ? 13.911 2.777 -6.639 1.00 91.69 113 GLU A N 1
ATOM 919 C CA . GLU A 1 113 ? 12.973 3.552 -7.446 1.00 91.69 113 GLU A CA 1
ATOM 920 C C . GLU A 1 113 ? 11.587 2.894 -7.486 1.00 91.69 113 GLU A C 1
ATOM 922 O O . GLU A 1 113 ? 10.571 3.570 -7.305 1.00 91.69 113 GLU A O 1
ATOM 927 N N . GLY A 1 114 ? 11.535 1.573 -7.662 1.00 92.38 114 GLY A N 1
ATOM 928 C CA . GLY A 1 114 ? 10.300 0.797 -7.626 1.00 92.38 114 GLY A CA 1
ATOM 929 C C . GLY A 1 114 ? 9.560 0.936 -6.298 1.00 92.38 114 GLY A C 1
ATOM 930 O O . GLY A 1 114 ? 8.348 1.140 -6.295 1.00 92.38 114 GLY A O 1
ATOM 931 N N . ILE A 1 115 ? 10.273 0.916 -5.167 1.00 93.00 115 ILE A N 1
ATOM 932 C CA . ILE A 1 115 ? 9.689 1.148 -3.836 1.00 93.00 115 ILE A CA 1
ATOM 933 C C . ILE A 1 115 ? 9.071 2.551 -3.759 1.00 93.00 115 ILE A C 1
ATOM 935 O O . ILE A 1 115 ? 7.966 2.718 -3.241 1.00 93.00 115 ILE A O 1
ATOM 939 N N . GLU A 1 116 ? 9.742 3.570 -4.295 1.00 92.88 116 GLU A N 1
ATOM 940 C CA . GLU A 1 116 ? 9.210 4.935 -4.288 1.00 92.88 116 GLU A CA 1
ATOM 941 C C . GLU A 1 116 ? 8.003 5.102 -5.227 1.00 92.88 116 GLU A C 1
ATOM 943 O O . GLU A 1 116 ? 7.033 5.792 -4.897 1.00 92.88 116 GLU A O 1
ATOM 948 N N . ARG A 1 117 ? 8.001 4.426 -6.383 1.00 90.94 117 ARG A N 1
ATOM 949 C CA . ARG A 1 117 ? 6.823 4.337 -7.263 1.00 90.94 117 ARG A CA 1
ATOM 950 C C . ARG A 1 117 ? 5.665 3.608 -6.575 1.00 90.94 117 ARG A C 1
ATOM 952 O O . ARG A 1 117 ? 4.527 4.060 -6.674 1.00 90.94 117 ARG A O 1
ATOM 959 N N . ALA A 1 118 ? 5.941 2.547 -5.818 1.00 93.50 118 ALA A N 1
ATOM 960 C CA . ALA A 1 118 ? 4.927 1.795 -5.083 1.00 93.50 118 ALA A CA 1
ATOM 961 C C . ALA A 1 118 ? 4.239 2.641 -4.006 1.00 93.50 118 ALA A C 1
ATOM 963 O O . ALA A 1 118 ? 3.015 2.606 -3.891 1.00 93.50 118 ALA A O 1
ATOM 964 N N . LYS A 1 119 ? 4.989 3.468 -3.266 1.00 93.44 119 LYS A N 1
ATOM 965 C CA . LYS A 1 119 ? 4.394 4.423 -2.314 1.00 93.44 119 LYS A CA 1
ATOM 966 C C . LYS A 1 119 ? 3.432 5.381 -3.012 1.00 93.44 119 LYS A C 1
ATOM 968 O O . LYS A 1 119 ? 2.316 5.575 -2.535 1.00 93.44 119 LYS A O 1
ATOM 973 N N . ARG A 1 120 ? 3.842 5.952 -4.152 1.00 91.56 120 ARG A N 1
ATOM 974 C CA . ARG A 1 120 ? 2.990 6.839 -4.963 1.00 91.56 120 ARG A CA 1
ATOM 975 C C . ARG A 1 120 ? 1.715 6.133 -5.416 1.00 91.56 120 ARG A C 1
ATOM 977 O O . ARG A 1 120 ? 0.630 6.666 -5.212 1.00 91.56 120 ARG A O 1
ATOM 984 N N . LEU A 1 121 ? 1.838 4.913 -5.927 1.00 90.62 121 LEU A N 1
ATOM 985 C CA . LEU A 1 121 ? 0.712 4.088 -6.360 1.00 90.62 121 LEU A CA 1
ATOM 986 C C . LEU A 1 121 ? -0.275 3.797 -5.217 1.00 90.62 121 LEU A C 1
ATOM 988 O O . LEU A 1 121 ? -1.479 3.992 -5.378 1.00 90.62 121 LEU A O 1
ATOM 992 N N . LEU A 1 122 ? 0.215 3.420 -4.034 1.00 91.38 122 LEU A N 1
ATOM 993 C CA . LEU A 1 122 ? -0.635 3.191 -2.860 1.00 91.38 122 LEU A CA 1
ATOM 994 C C . LEU A 1 122 ? -1.352 4.472 -2.401 1.00 91.38 122 LEU A C 1
ATOM 996 O O . LEU A 1 122 ? -2.528 4.417 -2.036 1.00 91.38 122 LEU A O 1
ATOM 1000 N N . MET A 1 123 ? -0.684 5.631 -2.456 1.00 91.38 123 MET A N 1
ATOM 1001 C CA . MET A 1 123 ? -1.310 6.925 -2.150 1.00 91.38 123 MET A CA 1
ATOM 1002 C C . MET A 1 123 ? -2.420 7.277 -3.148 1.00 91.38 123 MET A C 1
ATOM 1004 O O . MET A 1 123 ? -3.492 7.723 -2.734 1.00 91.38 123 MET A O 1
ATOM 1008 N N . VAL A 1 124 ? -2.192 7.041 -4.443 1.00 90.06 124 VAL A N 1
ATOM 1009 C CA . VAL A 1 124 ? -3.178 7.256 -5.514 1.00 90.06 124 VAL A CA 1
ATOM 1010 C C . VAL A 1 124 ? -4.403 6.357 -5.317 1.00 90.06 124 VAL A C 1
ATOM 1012 O O . VAL A 1 124 ? -5.537 6.840 -5.334 1.00 90.06 124 VAL A O 1
ATOM 1015 N N . ILE A 1 125 ? -4.203 5.065 -5.040 1.00 90.62 125 ILE A N 1
ATOM 1016 C CA . ILE A 1 125 ? -5.301 4.120 -4.775 1.00 90.62 125 ILE A CA 1
ATOM 1017 C C . ILE A 1 125 ? -6.097 4.526 -3.529 1.00 90.62 125 ILE A C 1
ATOM 1019 O O . ILE A 1 125 ? -7.333 4.515 -3.547 1.00 90.62 125 ILE A O 1
ATOM 1023 N N . TYR A 1 126 ? -5.412 4.921 -2.452 1.00 90.81 126 TYR A N 1
ATOM 1024 C CA . TYR A 1 126 ? -6.070 5.383 -1.232 1.00 90.81 126 TYR A CA 1
ATOM 1025 C C . TYR A 1 126 ? -6.919 6.633 -1.484 1.00 90.81 126 TYR A C 1
ATOM 1027 O O . TYR A 1 126 ? -8.078 6.683 -1.070 1.00 90.81 126 TYR A O 1
ATOM 1035 N N . ARG A 1 127 ? -6.372 7.622 -2.201 1.00 90.69 127 ARG A N 1
ATOM 1036 C CA . ARG A 1 127 ? -7.077 8.863 -2.543 1.00 90.69 127 ARG A CA 1
ATOM 1037 C C . ARG A 1 127 ? -8.322 8.596 -3.384 1.00 90.69 127 ARG A C 1
ATOM 1039 O O . ARG A 1 127 ? -9.371 9.171 -3.112 1.00 90.69 127 ARG A O 1
ATOM 1046 N N . GLN A 1 128 ? -8.235 7.704 -4.365 1.00 89.50 128 GLN A N 1
ATOM 1047 C CA . GLN A 1 128 ? -9.389 7.376 -5.195 1.00 89.50 128 GLN A CA 1
ATOM 1048 C C . GLN A 1 128 ? -10.446 6.582 -4.435 1.00 89.50 128 GLN A C 1
ATOM 1050 O O . GLN A 1 128 ? -11.634 6.856 -4.577 1.00 89.50 128 GLN A O 1
ATOM 1055 N N . THR A 1 129 ? -10.032 5.660 -3.566 1.00 90.44 129 THR A N 1
ATOM 1056 C CA . THR A 1 129 ? -10.966 4.960 -2.676 1.00 90.44 129 THR A CA 1
ATOM 1057 C C . THR A 1 129 ? -11.680 5.942 -1.745 1.00 90.44 129 THR A C 1
ATOM 1059 O O . THR A 1 129 ? -12.890 5.849 -1.555 1.00 90.44 129 THR A O 1
ATOM 1062 N N . TYR A 1 130 ? -10.946 6.915 -1.195 1.00 89.31 130 TYR A N 1
ATOM 1063 C CA . TYR A 1 130 ? -11.509 7.993 -0.384 1.00 89.31 130 TYR A CA 1
ATOM 1064 C C . TYR A 1 130 ? -12.575 8.775 -1.161 1.00 89.31 130 TYR A C 1
ATOM 1066 O O . TYR A 1 130 ? -13.708 8.876 -0.694 1.00 89.31 130 TYR A O 1
ATOM 1074 N N . ASN A 1 131 ? -12.240 9.254 -2.364 1.00 89.12 131 ASN A N 1
ATOM 1075 C CA . ASN A 1 131 ? -13.166 10.007 -3.211 1.00 89.12 131 ASN A CA 1
ATOM 1076 C C . ASN A 1 131 ? -14.416 9.182 -3.549 1.00 89.12 131 ASN A C 1
ATOM 1078 O O . ASN A 1 131 ? -15.533 9.686 -3.473 1.00 89.12 131 ASN A O 1
ATOM 1082 N N . ALA A 1 132 ? -14.235 7.900 -3.872 1.00 88.62 132 ALA A N 1
ATOM 1083 C CA . ALA A 1 132 ? -15.327 7.002 -4.219 1.00 88.62 132 ALA A CA 1
ATOM 1084 C C . ALA A 1 132 ? -16.293 6.760 -3.051 1.00 88.62 132 ALA A C 1
ATOM 1086 O O . ALA A 1 132 ? -17.507 6.687 -3.254 1.00 88.62 132 ALA A O 1
ATOM 1087 N N . LEU A 1 133 ? -15.775 6.656 -1.823 1.00 88.12 133 LEU A N 1
ATOM 1088 C CA . LEU A 1 133 ? -16.597 6.519 -0.621 1.00 88.12 133 LEU A CA 1
ATOM 1089 C C . LEU A 1 133 ? -17.317 7.821 -0.263 1.00 88.12 133 LEU A C 1
ATOM 1091 O O . LEU A 1 133 ? -18.502 7.779 0.070 1.00 88.12 133 LEU A O 1
ATOM 1095 N N . ASP A 1 134 ? -16.624 8.958 -0.345 1.00 87.69 134 ASP A N 1
ATOM 1096 C CA . ASP A 1 134 ? -17.177 10.271 0.002 1.00 87.69 134 ASP A CA 1
ATOM 1097 C C . ASP A 1 134 ? -18.295 10.685 -0.968 1.00 87.69 134 ASP A C 1
ATOM 1099 O O . ASP A 1 134 ? -19.400 11.042 -0.558 1.00 87.69 134 ASP A O 1
ATOM 1103 N N . MET A 1 135 ? -18.063 10.490 -2.270 1.00 88.31 135 MET A N 1
ATOM 1104 C CA . MET A 1 135 ? -19.047 10.738 -3.328 1.00 88.31 135 MET A CA 1
ATOM 1105 C C . MET A 1 135 ? -20.103 9.629 -3.466 1.00 88.31 135 MET A C 1
ATOM 1107 O O . MET A 1 135 ? -20.978 9.728 -4.324 1.00 88.31 135 MET A O 1
ATOM 1111 N N . LYS A 1 136 ? -20.044 8.568 -2.645 1.00 87.12 136 LYS A N 1
ATOM 1112 C CA . LYS A 1 136 ? -20.952 7.404 -2.696 1.00 87.12 136 LYS A CA 1
ATOM 1113 C C . LYS A 1 136 ? -21.048 6.762 -4.090 1.00 87.12 136 LYS A C 1
ATOM 1115 O O . LYS A 1 136 ? -22.121 6.351 -4.521 1.00 87.12 136 LYS A O 1
ATOM 1120 N N . GLN A 1 137 ? -19.914 6.643 -4.77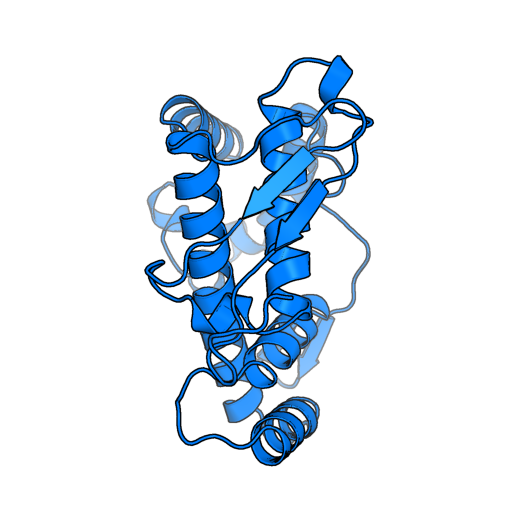7 1.00 87.38 137 GLN A N 1
ATOM 1121 C CA . GLN A 1 137 ? -19.814 6.049 -6.116 1.00 87.38 137 GLN A CA 1
ATOM 1122 C C . GLN A 1 137 ? -19.924 4.516 -6.115 1.00 87.38 137 GLN A C 1
ATOM 1124 O O . GLN A 1 137 ? -20.086 3.915 -7.173 1.00 87.38 137 GLN A O 1
ATOM 1129 N N . ILE A 1 138 ? -19.849 3.876 -4.942 1.00 88.50 138 ILE A N 1
ATOM 1130 C CA . ILE A 1 138 ? -20.053 2.431 -4.787 1.00 88.50 138 ILE A CA 1
ATOM 1131 C C . ILE A 1 138 ? -21.546 2.167 -4.595 1.00 88.50 138 ILE A C 1
ATOM 1133 O O . ILE A 1 138 ? -22.111 2.444 -3.531 1.00 88.50 138 ILE A O 1
ATOM 1137 N N . ILE A 1 139 ? -22.180 1.626 -5.633 1.00 87.25 139 ILE A N 1
ATOM 1138 C CA . ILE A 1 139 ? -23.631 1.433 -5.695 1.00 87.25 139 ILE A CA 1
ATOM 1139 C C . ILE A 1 139 ? -23.951 -0.062 -5.630 1.00 87.25 139 ILE A C 1
ATOM 1141 O O . ILE A 1 139 ? -23.262 -0.897 -6.214 1.00 87.25 139 ILE A O 1
ATOM 1145 N N . SER A 1 140 ? -25.014 -0.412 -4.901 1.00 87.19 140 SER A N 1
ATOM 1146 C CA . SER A 1 140 ? -25.530 -1.781 -4.849 1.00 87.19 140 SER A CA 1
ATOM 1147 C C . SER A 1 140 ? -26.551 -1.997 -5.960 1.00 87.19 140 SER A C 1
ATOM 1149 O O . SER A 1 140 ? -27.607 -1.368 -5.957 1.00 87.19 140 SER A O 1
ATOM 1151 N N . ALA A 1 141 ? -26.244 -2.905 -6.887 1.00 85.69 141 ALA A N 1
ATOM 1152 C CA . ALA A 1 141 ? -27.152 -3.329 -7.954 1.00 85.69 141 ALA A CA 1
ATOM 1153 C C . ALA A 1 141 ? -28.096 -4.468 -7.516 1.00 85.69 141 ALA A C 1
ATOM 1155 O O . ALA A 1 141 ? -28.852 -4.993 -8.329 1.00 85.69 141 ALA A O 1
ATOM 1156 N N . GLY A 1 142 ? -28.055 -4.878 -6.242 1.00 83.44 142 GLY A N 1
ATOM 1157 C CA . GLY A 1 142 ? -28.794 -6.024 -5.708 1.00 83.44 142 GLY A CA 1
ATOM 1158 C C . GLY A 1 142 ? -27.866 -7.206 -5.409 1.00 83.44 142 GLY A C 1
ATOM 1159 O O . GLY A 1 142 ? -27.473 -7.353 -4.250 1.00 83.44 142 GLY A O 1
ATOM 1160 N N . PRO A 1 143 ? -27.500 -8.040 -6.407 1.00 89.06 143 PRO A N 1
ATOM 1161 C CA . PRO A 1 143 ? -26.647 -9.213 -6.200 1.00 89.06 143 PRO A CA 1
ATOM 1162 C C . PRO A 1 143 ? -25.147 -8.888 -6.115 1.00 89.06 143 PRO A C 1
ATOM 1164 O O . PRO A 1 143 ? -24.382 -9.707 -5.616 1.00 89.06 143 PRO A O 1
ATOM 1167 N N . PHE A 1 144 ? -24.719 -7.709 -6.574 1.00 90.81 144 PHE A N 1
ATOM 1168 C CA . PHE A 1 144 ? -23.332 -7.247 -6.505 1.00 90.81 144 PHE A CA 1
ATOM 1169 C C . PHE A 1 144 ? -23.255 -5.730 -6.302 1.00 90.81 144 PHE A C 1
ATOM 1171 O O . PHE A 1 144 ? -24.227 -4.995 -6.505 1.00 90.81 144 PHE A O 1
ATOM 1178 N N . LEU A 1 145 ? -22.086 -5.270 -5.872 1.00 90.44 145 LEU A N 1
ATOM 1179 C CA . LEU A 1 145 ? -21.702 -3.865 -5.832 1.00 90.44 145 LEU A CA 1
ATOM 1180 C C . LEU A 1 145 ? -20.995 -3.520 -7.140 1.00 90.44 145 LEU A C 1
ATOM 1182 O O . LEU A 1 145 ? -20.256 -4.351 -7.666 1.00 90.44 145 LEU A O 1
ATOM 1186 N N . TYR A 1 146 ? -21.170 -2.304 -7.643 1.00 91.69 146 TYR A N 1
ATOM 1187 C CA . TYR A 1 146 ? -20.390 -1.825 -8.777 1.00 91.69 146 TYR A CA 1
ATOM 1188 C C . TYR A 1 146 ? -19.776 -0.452 -8.515 1.00 91.69 146 TYR A C 1
ATOM 1190 O O . TYR A 1 146 ? -20.303 0.354 -7.743 1.00 91.69 146 TYR A O 1
ATOM 1198 N N . MET A 1 147 ? -18.638 -0.214 -9.159 1.00 89.94 147 MET A N 1
ATOM 1199 C CA . MET A 1 147 ? -17.891 1.036 -9.127 1.00 89.94 147 MET A CA 1
ATOM 1200 C C . MET A 1 147 ? -17.367 1.330 -10.530 1.00 89.94 147 MET A C 1
ATOM 1202 O O . MET A 1 147 ? -16.724 0.479 -11.137 1.00 89.94 147 MET A O 1
ATOM 1206 N N . VAL A 1 148 ? -17.619 2.537 -11.031 1.00 89.44 148 VAL A N 1
ATOM 1207 C CA . VAL A 1 148 ? -17.112 2.982 -12.335 1.00 89.44 148 VAL A CA 1
ATOM 1208 C C . VAL A 1 148 ? -16.178 4.160 -12.111 1.00 89.44 148 VAL A C 1
ATOM 1210 O O . VAL A 1 148 ? -16.589 5.192 -11.576 1.00 89.44 148 VAL A O 1
ATOM 1213 N N . VAL A 1 149 ? -14.919 3.997 -12.504 1.00 86.00 149 VAL A N 1
ATOM 1214 C CA . VAL A 1 149 ? -13.941 5.083 -12.535 1.00 86.00 149 VAL A CA 1
ATOM 1215 C C . VAL A 1 149 ? -14.194 5.904 -13.797 1.00 86.00 149 VAL A C 1
ATOM 1217 O O . VAL A 1 149 ? -14.284 5.359 -14.887 1.00 86.00 149 VAL A O 1
ATOM 1220 N N . GLN A 1 150 ? -14.355 7.215 -13.646 1.00 81.44 150 GLN A N 1
ATOM 1221 C CA . GLN A 1 150 ? -14.652 8.120 -14.760 1.00 81.44 150 GLN A CA 1
ATOM 1222 C C . GLN A 1 150 ? -13.364 8.542 -15.486 1.00 81.44 150 GLN A C 1
ATOM 1224 O O . GLN A 1 150 ? -12.335 8.742 -14.842 1.00 81.44 150 GLN A O 1
ATOM 1229 N N . GLU A 1 151 ? -13.442 8.789 -16.797 1.00 69.31 151 GLU A N 1
ATOM 1230 C CA . GLU A 1 151 ? -12.313 9.200 -17.665 1.00 69.31 151 GLU A CA 1
ATOM 1231 C C . GLU A 1 151 ? -11.622 10.510 -17.248 1.00 69.31 151 GLU A C 1
ATOM 1233 O O . GLU A 1 151 ? -10.476 10.759 -17.613 1.00 69.31 151 GLU A O 1
ATOM 1238 N N . GLY A 1 152 ? -12.279 11.332 -16.428 1.00 68.00 152 GLY A N 1
ATOM 1239 C CA . GLY A 1 152 ? -11.721 12.568 -15.871 1.00 68.00 152 GLY A CA 1
ATOM 1240 C C . GLY A 1 152 ? -11.062 12.423 -14.496 1.00 68.00 152 GLY A C 1
ATOM 1241 O O . GLY A 1 152 ? -10.679 13.435 -13.907 1.00 68.00 152 GLY A O 1
ATOM 1242 N N . SER A 1 153 ? -10.967 11.211 -13.931 1.00 72.56 153 SER A N 1
ATOM 1243 C CA . SER A 1 153 ? -10.329 11.038 -12.624 1.00 72.56 153 SER A CA 1
ATOM 1244 C C . SER A 1 153 ? -8.842 11.375 -12.709 1.00 72.56 153 SER A C 1
ATOM 1246 O O . SER A 1 153 ? -8.142 10.915 -13.614 1.00 72.56 153 SER A O 1
ATOM 1248 N N . LEU A 1 154 ? -8.350 12.147 -11.737 1.00 70.44 154 LEU A N 1
ATOM 1249 C CA . LEU A 1 154 ? -6.914 12.321 -11.535 1.00 70.44 154 LEU A CA 1
ATOM 1250 C C . LEU A 1 154 ? -6.271 10.931 -11.474 1.00 70.44 154 LEU A C 1
ATOM 1252 O O . LEU A 1 154 ? -6.818 10.036 -10.834 1.00 70.44 154 LEU A O 1
ATOM 1256 N N . ASP A 1 155 ? -5.145 10.754 -12.162 1.00 76.69 155 ASP A N 1
ATOM 1257 C CA . ASP A 1 155 ? -4.386 9.501 -12.143 1.00 76.69 155 ASP A CA 1
ATOM 1258 C C . ASP A 1 155 ? -5.082 8.300 -12.830 1.00 76.69 155 ASP A C 1
ATOM 1260 O O . ASP A 1 155 ? -4.681 7.157 -12.609 1.00 76.69 155 ASP A O 1
ATOM 1264 N N . ALA A 1 156 ? -6.048 8.551 -13.735 1.00 76.12 156 ALA A N 1
ATOM 1265 C CA . ALA A 1 156 ? -6.787 7.536 -14.514 1.00 76.12 156 ALA A CA 1
ATOM 1266 C C . ALA A 1 156 ? -5.905 6.417 -15.100 1.00 76.12 156 ALA A C 1
ATOM 1268 O O . ALA A 1 156 ? -6.310 5.260 -15.184 1.00 76.12 156 ALA A O 1
ATOM 1269 N N . ARG A 1 157 ? -4.660 6.754 -15.443 1.00 79.25 157 ARG A N 1
ATOM 1270 C CA . ARG A 1 157 ? -3.681 5.840 -16.027 1.00 79.25 157 ARG A CA 1
ATOM 1271 C C . ARG A 1 157 ? -3.319 4.663 -15.141 1.00 79.25 157 ARG A C 1
ATOM 1273 O O . ARG A 1 157 ? -3.101 3.571 -15.655 1.00 79.25 157 ARG A O 1
ATOM 1280 N N . TYR A 1 158 ? -3.245 4.874 -13.831 1.00 81.75 158 TYR A N 1
ATOM 1281 C CA . TYR A 1 158 ? -2.942 3.777 -12.923 1.00 81.75 158 TYR A CA 1
ATOM 1282 C C . TYR A 1 158 ? -4.065 2.739 -12.934 1.00 81.75 158 TYR A C 1
ATOM 1284 O O . TYR A 1 158 ? -3.789 1.566 -12.740 1.00 81.75 158 TYR A O 1
ATOM 1292 N N . TYR A 1 159 ? -5.311 3.139 -13.202 1.00 81.19 159 TYR A N 1
ATOM 1293 C CA . TYR A 1 159 ? -6.467 2.239 -13.204 1.00 81.19 159 TYR A CA 1
ATOM 1294 C C . TYR A 1 159 ? -6.689 1.525 -14.537 1.00 81.19 159 TYR A C 1
ATOM 1296 O O . TYR A 1 159 ? -7.453 0.567 -14.573 1.00 81.19 159 TYR A O 1
ATOM 1304 N N . SER A 1 160 ? -6.005 1.942 -15.606 1.00 81.50 160 SER A N 1
ATOM 1305 C CA . SER A 1 160 ? -6.040 1.234 -16.889 1.00 81.50 160 SER A CA 1
ATOM 1306 C C . SER A 1 160 ? -5.315 -0.117 -16.843 1.00 81.50 160 SER A C 1
ATOM 1308 O O . SER A 1 160 ? -5.478 -0.915 -17.757 1.00 81.50 160 SER A O 1
ATOM 1310 N N . GLU A 1 161 ? -4.521 -0.396 -15.803 1.00 83.81 161 GLU A N 1
ATOM 1311 C CA . GLU A 1 161 ? -3.911 -1.714 -15.606 1.00 83.81 161 GLU A CA 1
ATOM 1312 C C . GLU A 1 161 ? -4.794 -2.603 -14.703 1.00 83.81 161 GLU A C 1
ATOM 1314 O O . GLU A 1 161 ? -5.126 -2.196 -13.578 1.00 83.81 161 GLU A O 1
ATOM 1319 N N . PRO A 1 162 ? -5.083 -3.860 -15.098 1.00 86.75 162 PRO A N 1
ATOM 1320 C CA . PRO A 1 162 ? -5.906 -4.783 -14.311 1.00 86.75 162 PRO A CA 1
ATOM 1321 C C . PRO A 1 162 ? -5.401 -5.018 -12.883 1.00 86.75 162 PRO A C 1
ATOM 1323 O O . PRO A 1 162 ? -6.194 -5.135 -11.950 1.00 86.75 162 PRO A O 1
ATOM 1326 N N . THR A 1 163 ? -4.081 -5.061 -12.682 1.00 87.81 163 THR A N 1
ATOM 1327 C CA . THR A 1 163 ? -3.479 -5.297 -11.358 1.00 87.81 163 THR A CA 1
ATOM 1328 C C . THR A 1 163 ? -3.813 -4.167 -10.380 1.00 87.81 163 THR A C 1
ATOM 1330 O O . THR A 1 163 ? -4.183 -4.407 -9.228 1.00 87.81 163 THR A O 1
ATOM 1333 N N . CYS A 1 164 ? -3.715 -2.923 -10.844 1.00 88.12 164 CYS A N 1
ATOM 1334 C CA . CYS A 1 164 ? -4.024 -1.740 -10.050 1.00 88.12 164 CYS A CA 1
ATOM 1335 C C . CYS A 1 164 ? -5.520 -1.579 -9.826 1.00 88.12 164 CYS A C 1
ATOM 1337 O O . CYS A 1 164 ? -5.934 -1.265 -8.709 1.00 88.12 164 CYS A O 1
ATOM 1339 N N . LEU A 1 165 ? -6.328 -1.831 -10.860 1.00 90.12 165 LEU A N 1
ATOM 1340 C CA . LEU A 1 165 ? -7.781 -1.819 -10.749 1.00 90.12 165 LEU A CA 1
ATOM 1341 C C . LEU A 1 165 ? -8.264 -2.877 -9.752 1.00 90.12 165 LEU A C 1
ATOM 1343 O O . LEU A 1 165 ? -9.087 -2.577 -8.892 1.00 90.12 165 LEU A O 1
ATOM 1347 N N . GLY A 1 166 ? -7.692 -4.082 -9.792 1.00 91.44 166 GLY A N 1
ATOM 1348 C CA . GLY A 1 166 ? -7.971 -5.145 -8.829 1.00 91.44 166 GLY A CA 1
ATOM 1349 C C . GLY A 1 166 ? -7.577 -4.765 -7.400 1.00 91.44 166 GLY A C 1
ATOM 1350 O O . GLY A 1 166 ? -8.351 -4.979 -6.466 1.00 91.44 166 GLY A O 1
ATOM 1351 N N . MET A 1 167 ? -6.410 -4.138 -7.213 1.00 91.88 167 MET A N 1
ATOM 1352 C CA . MET A 1 167 ? -5.980 -3.640 -5.902 1.00 91.88 167 MET A CA 1
ATOM 1353 C C . MET A 1 167 ? -6.919 -2.547 -5.374 1.00 91.88 167 MET A C 1
ATOM 1355 O O . MET A 1 167 ? -7.303 -2.574 -4.201 1.00 91.88 167 MET A O 1
ATOM 1359 N N . LEU A 1 168 ? -7.334 -1.619 -6.239 1.00 91.62 168 LEU A N 1
ATOM 1360 C CA . LEU A 1 168 ? -8.309 -0.588 -5.909 1.00 91.62 168 LEU A CA 1
ATOM 1361 C C . LEU A 1 168 ? -9.665 -1.196 -5.546 1.00 91.62 168 LEU A C 1
ATOM 1363 O O . LEU A 1 168 ? -10.205 -0.866 -4.495 1.00 91.62 168 LEU A O 1
ATOM 1367 N N . ALA A 1 169 ? -10.183 -2.119 -6.356 1.00 92.56 169 ALA A N 1
ATOM 1368 C CA . ALA A 1 169 ? -11.447 -2.802 -6.106 1.00 92.56 169 ALA A CA 1
ATOM 1369 C C . ALA A 1 169 ? -11.417 -3.552 -4.768 1.00 92.56 169 ALA A C 1
ATOM 1371 O O . ALA A 1 169 ? -12.343 -3.444 -3.966 1.00 92.56 169 ALA A O 1
ATOM 1372 N N . TYR A 1 170 ? -10.324 -4.255 -4.471 1.00 92.06 170 TYR A N 1
ATOM 1373 C CA . TYR A 1 170 ? -10.159 -4.959 -3.203 1.00 92.06 170 TYR A CA 1
ATOM 1374 C C . TYR A 1 170 ? -10.201 -4.006 -1.997 1.00 92.06 170 TYR A C 1
ATOM 1376 O O . TYR A 1 170 ? -10.924 -4.250 -1.026 1.00 92.06 170 TYR A O 1
ATOM 1384 N N . ILE A 1 171 ? -9.464 -2.893 -2.055 1.00 91.00 171 ILE A N 1
ATOM 1385 C CA . ILE A 1 171 ? -9.419 -1.905 -0.966 1.00 91.00 171 ILE A CA 1
ATOM 1386 C C . ILE A 1 171 ? -10.763 -1.166 -0.837 1.00 91.00 171 ILE A C 1
ATOM 1388 O O . ILE A 1 171 ? -11.258 -0.969 0.280 1.00 91.00 171 ILE A O 1
ATOM 1392 N N . ALA A 1 172 ? -11.391 -0.808 -1.956 1.00 91.25 172 ALA A N 1
ATOM 1393 C CA . ALA A 1 172 ? -12.714 -0.192 -2.010 1.00 91.25 172 ALA A CA 1
ATOM 1394 C C . ALA A 1 172 ? -13.801 -1.105 -1.427 1.00 91.25 172 ALA A C 1
ATOM 1396 O O . ALA A 1 172 ? -14.596 -0.663 -0.601 1.00 91.25 172 ALA A O 1
ATOM 1397 N N . LEU A 1 173 ? -13.796 -2.396 -1.763 1.00 91.31 173 LEU A N 1
ATOM 1398 C CA . LEU A 1 173 ? -14.730 -3.369 -1.200 1.00 91.31 173 LEU A CA 1
ATOM 1399 C C . LEU A 1 173 ? -14.553 -3.489 0.316 1.00 91.31 173 LEU A C 1
ATOM 1401 O O . LEU A 1 173 ? -15.525 -3.368 1.061 1.00 91.31 173 LEU A O 1
ATOM 1405 N N . ARG A 1 174 ? -13.319 -3.685 0.798 1.00 89.56 174 ARG A N 1
ATOM 1406 C CA . ARG A 1 174 ? -13.065 -3.836 2.242 1.00 89.56 174 ARG A CA 1
ATOM 1407 C C . ARG A 1 174 ? -13.461 -2.591 3.029 1.00 89.56 174 ARG A C 1
ATOM 1409 O O . ARG A 1 174 ? -14.046 -2.704 4.105 1.00 89.56 174 ARG A O 1
ATOM 1416 N N . SER A 1 175 ? -13.173 -1.407 2.496 1.00 88.00 175 SER A N 1
ATOM 1417 C CA . SER A 1 175 ? -13.545 -0.137 3.127 1.00 88.00 175 SER A CA 1
ATOM 1418 C C . SER A 1 175 ? -15.054 0.131 3.084 1.00 88.00 175 SER A C 1
ATOM 1420 O O . SER A 1 175 ? -15.622 0.594 4.079 1.00 88.00 175 SER A O 1
ATOM 1422 N N . TYR A 1 176 ? -15.733 -0.240 1.995 1.00 88.81 176 TYR A N 1
ATOM 1423 C CA . TYR A 1 176 ? -17.188 -0.177 1.908 1.00 88.81 176 TYR A CA 1
ATOM 1424 C C . TYR A 1 176 ? -17.849 -1.122 2.911 1.00 88.81 176 TYR A C 1
ATOM 1426 O O . TYR A 1 176 ? -18.699 -0.683 3.678 1.00 88.81 176 TYR A O 1
ATOM 1434 N N . VAL A 1 177 ? -17.422 -2.386 2.983 1.00 88.06 177 VAL A N 1
ATOM 1435 C CA . VAL A 1 177 ? -17.955 -3.375 3.938 1.00 88.06 177 VAL A CA 1
ATOM 1436 C C . VAL A 1 177 ? -17.737 -2.936 5.387 1.00 88.06 177 VAL A C 1
ATOM 1438 O O . VAL A 1 177 ? -18.640 -3.088 6.205 1.00 88.06 177 VAL A O 1
ATOM 1441 N N . ALA A 1 178 ? -16.591 -2.322 5.700 1.00 84.44 178 ALA A N 1
ATOM 1442 C CA . ALA A 1 178 ? -16.325 -1.762 7.026 1.00 84.44 178 ALA A CA 1
ATOM 1443 C C . ALA A 1 178 ? -17.258 -0.588 7.396 1.00 84.44 178 ALA A C 1
ATOM 1445 O O . ALA A 1 178 ? -17.453 -0.304 8.577 1.00 84.44 178 ALA A O 1
ATOM 1446 N N . THR A 1 179 ? -17.830 0.099 6.401 1.00 80.62 179 THR A N 1
ATOM 1447 C CA . THR A 1 179 ? -18.761 1.226 6.593 1.00 80.62 179 THR A CA 1
ATOM 1448 C C . THR A 1 179 ? -20.228 0.791 6.526 1.00 80.62 179 THR A C 1
ATOM 1450 O O . THR A 1 179 ? -21.091 1.364 7.194 1.00 80.62 179 THR A O 1
ATOM 1453 N N . ALA A 1 180 ? -20.531 -0.186 5.673 1.00 75.19 180 ALA A N 1
ATOM 1454 C CA . ALA A 1 180 ? -21.878 -0.585 5.306 1.00 75.19 180 ALA A CA 1
ATOM 1455 C C . ALA A 1 180 ? -22.520 -1.531 6.336 1.00 75.19 180 ALA A C 1
ATOM 1457 O O . ALA A 1 180 ? -21.896 -2.056 7.256 1.00 75.19 180 ALA A O 1
ATOM 1458 N N . ARG A 1 181 ? -23.830 -1.756 6.182 1.00 66.25 181 ARG A N 1
ATOM 1459 C CA . ARG A 1 181 ? -24.597 -2.690 7.024 1.00 66.25 181 ARG A CA 1
ATOM 1460 C C . ARG A 1 181 ? -24.221 -4.143 6.700 1.00 66.25 181 ARG A C 1
ATOM 1462 O O . ARG A 1 181 ? -23.881 -4.449 5.562 1.00 66.25 181 ARG A O 1
ATOM 1469 N N . LYS A 1 182 ? -24.427 -5.057 7.663 1.00 65.94 182 LYS A N 1
ATOM 1470 C CA . LYS A 1 182 ? -24.121 -6.510 7.592 1.00 65.94 182 LYS A CA 1
ATOM 1471 C C . LYS A 1 182 ? -24.505 -7.214 6.276 1.00 65.94 182 LYS A C 1
ATOM 1473 O O . LYS A 1 182 ? -23.859 -8.179 5.894 1.00 65.94 182 LYS A O 1
ATOM 1478 N N . LYS A 1 183 ? -25.532 -6.729 5.568 1.00 66.94 183 LYS A N 1
ATOM 1479 C CA . LYS A 1 183 ? -26.019 -7.293 4.299 1.00 66.94 183 LYS A CA 1
ATOM 1480 C C . LYS A 1 183 ? -25.047 -7.107 3.120 1.00 66.94 183 LYS A C 1
ATOM 1482 O O . LYS A 1 183 ? -25.100 -7.884 2.179 1.00 66.94 183 LYS A O 1
ATOM 1487 N N . ALA A 1 184 ? -24.159 -6.112 3.181 1.00 70.25 184 ALA A N 1
ATOM 1488 C CA . ALA A 1 184 ? -23.160 -5.851 2.143 1.00 70.25 184 ALA A CA 1
ATOM 1489 C C . ALA A 1 184 ? -21.892 -6.714 2.277 1.00 70.25 184 ALA A C 1
ATOM 1491 O O . ALA A 1 184 ? -21.094 -6.756 1.349 1.00 70.25 184 ALA A O 1
ATOM 1492 N N . ALA A 1 185 ? -21.703 -7.413 3.403 1.00 72.25 185 ALA A N 1
ATOM 1493 C CA . ALA A 1 185 ? -20.471 -8.153 3.688 1.00 72.25 185 ALA A CA 1
ATOM 1494 C C . ALA A 1 185 ? -20.256 -9.389 2.796 1.00 72.25 185 ALA A C 1
ATOM 1496 O O . ALA A 1 185 ? -19.130 -9.859 2.682 1.00 72.25 185 ALA A O 1
ATOM 1497 N N . GLY A 1 186 ? -21.318 -9.909 2.171 1.00 81.81 186 GLY A N 1
ATOM 1498 C CA . GLY A 1 186 ? -21.252 -11.065 1.270 1.00 81.81 186 GLY A CA 1
ATOM 1499 C C . GLY A 1 186 ? -21.346 -10.724 -0.218 1.00 81.81 186 GLY A C 1
ATOM 1500 O O . GLY A 1 186 ? -21.455 -11.642 -1.025 1.00 81.81 186 GLY A O 1
ATOM 1501 N N . LEU A 1 187 ? -21.372 -9.439 -0.592 1.00 87.25 187 LEU A N 1
ATOM 1502 C CA . LEU A 1 187 ? -21.559 -9.031 -1.987 1.00 87.25 187 LEU A CA 1
ATOM 1503 C C . LEU A 1 187 ? -20.207 -8.854 -2.698 1.00 87.25 187 LEU A C 1
ATOM 1505 O O . LEU A 1 187 ? -19.318 -8.205 -2.140 1.00 87.25 187 LEU A O 1
ATOM 1509 N N . PRO A 1 188 ? -20.045 -9.372 -3.929 1.00 91.00 188 PRO A N 1
ATOM 1510 C CA . PRO A 1 188 ? -18.866 -9.094 -4.741 1.00 91.00 188 PRO A CA 1
ATOM 1511 C C . PRO A 1 188 ? -18.896 -7.653 -5.274 1.00 91.00 188 PRO A C 1
ATOM 1513 O O . PRO A 1 188 ? -19.969 -7.062 -5.412 1.00 91.00 188 PRO A O 1
ATOM 1516 N N . LEU A 1 189 ? -17.722 -7.097 -5.591 1.00 90.88 189 LEU A N 1
ATOM 1517 C CA . LEU A 1 189 ? -17.575 -5.789 -6.236 1.00 90.88 189 LEU A CA 1
ATOM 1518 C C . LEU A 1 189 ? -17.083 -5.964 -7.673 1.00 90.88 189 LEU A C 1
ATOM 1520 O O . LEU A 1 189 ? -16.058 -6.602 -7.901 1.00 90.88 189 LEU A O 1
ATOM 1524 N N . VAL A 1 190 ? -17.791 -5.346 -8.612 1.00 92.38 190 VAL A N 1
ATOM 1525 C CA . VAL A 1 190 ? -17.372 -5.180 -10.004 1.00 92.38 190 VAL A CA 1
ATOM 1526 C C . VAL A 1 190 ? -16.840 -3.760 -10.162 1.00 92.38 190 VAL A C 1
ATOM 1528 O O . VAL A 1 190 ? -17.565 -2.794 -9.933 1.00 92.38 190 VAL A O 1
ATOM 1531 N N . ALA A 1 191 ? -15.568 -3.622 -10.514 1.00 91.19 191 ALA A N 1
ATOM 1532 C CA . ALA A 1 191 ? -14.968 -2.328 -10.809 1.00 91.19 191 ALA A CA 1
ATOM 1533 C C . ALA A 1 191 ? -14.727 -2.231 -12.309 1.00 91.19 191 ALA A C 1
ATOM 1535 O O . ALA A 1 191 ? -14.238 -3.193 -12.892 1.00 91.19 191 ALA A O 1
ATOM 1536 N N . SER A 1 192 ? -15.058 -1.084 -12.895 1.00 90.19 192 SER A N 1
ATOM 1537 C CA . SER A 1 192 ? -14.726 -0.783 -14.280 1.00 90.19 192 SER A CA 1
ATOM 1538 C C . SER A 1 192 ? -13.941 0.516 -14.389 1.00 90.19 192 SER A C 1
ATOM 1540 O O . SER A 1 192 ? -14.190 1.463 -13.631 1.00 90.19 192 SER A O 1
ATOM 1542 N N . ALA A 1 193 ? -12.983 0.546 -15.310 1.00 87.88 193 ALA A N 1
ATOM 1543 C CA . ALA A 1 193 ? -12.176 1.717 -15.607 1.00 87.88 193 ALA A CA 1
ATOM 1544 C C . ALA A 1 193 ? -11.922 1.849 -17.118 1.00 87.88 193 ALA A C 1
ATOM 1546 O O . ALA A 1 193 ? -11.756 0.844 -17.808 1.00 87.88 193 ALA A O 1
ATOM 1547 N N . PRO A 1 194 ? -11.849 3.082 -17.638 1.00 84.62 194 PRO A N 1
ATOM 1548 C CA . PRO A 1 194 ? -11.581 3.334 -19.046 1.00 84.62 194 PRO A CA 1
ATOM 1549 C C . PRO A 1 194 ? -10.127 3.017 -19.412 1.00 84.62 194 PRO A C 1
ATOM 1551 O O . PRO A 1 194 ? -9.186 3.276 -18.644 1.00 84.62 194 PRO A O 1
ATOM 1554 N N . ILE A 1 195 ? -9.932 2.501 -20.624 1.00 82.31 195 ILE A N 1
ATOM 1555 C CA . ILE A 1 195 ? -8.607 2.288 -21.198 1.00 82.31 195 ILE A CA 1
ATOM 1556 C C . ILE A 1 195 ? -8.171 3.573 -21.901 1.00 82.31 195 ILE A C 1
ATOM 1558 O O . ILE A 1 195 ? -8.757 3.998 -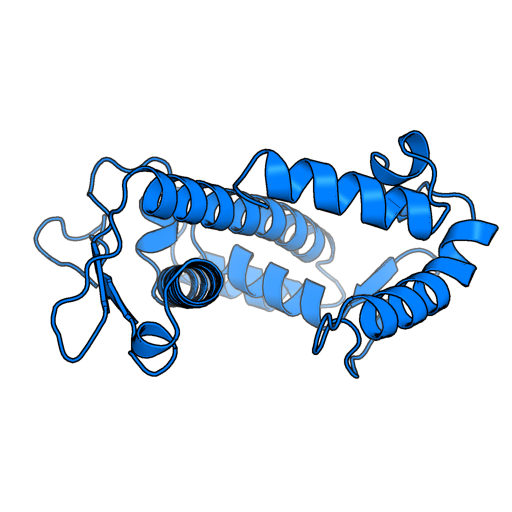22.886 1.00 82.31 195 ILE A O 1
ATOM 1562 N N . ILE A 1 196 ? -7.077 4.190 -21.447 1.00 73.00 196 ILE A N 1
ATOM 1563 C CA . ILE A 1 196 ? -6.575 5.430 -22.075 1.00 73.00 196 ILE A CA 1
ATOM 1564 C C . ILE A 1 196 ? -6.155 5.216 -23.540 1.00 73.00 196 ILE A C 1
ATOM 1566 O O . ILE A 1 196 ? -6.206 6.146 -24.341 1.00 73.00 196 ILE A O 1
ATOM 1570 N N . ALA A 1 197 ? -5.702 4.009 -23.891 1.00 70.44 197 ALA A N 1
ATOM 1571 C CA . ALA A 1 197 ? -5.268 3.677 -25.247 1.00 70.44 197 ALA A CA 1
ATOM 1572 C C . ALA A 1 197 ? -6.435 3.521 -26.243 1.00 70.44 197 ALA A C 1
ATOM 1574 O O . ALA A 1 197 ? -6.249 3.795 -27.428 1.00 70.44 197 ALA A O 1
ATOM 1575 N N . SER A 1 198 ? -7.614 3.116 -25.769 1.00 74.06 198 SER A N 1
ATOM 1576 C CA . SER A 1 198 ? -8.828 2.907 -26.559 1.00 74.06 198 SER A CA 1
ATOM 1577 C C . SER A 1 198 ? -10.011 3.550 -25.823 1.00 74.06 198 SER A C 1
ATOM 1579 O O . SER A 1 198 ? -10.600 2.916 -24.954 1.00 74.06 198 SER A O 1
ATOM 1581 N N . PRO A 1 199 ? -10.375 4.808 -26.148 1.00 65.88 199 PRO A N 1
ATOM 1582 C CA . PRO A 1 199 ? -11.374 5.568 -25.388 1.00 65.88 199 PRO A CA 1
ATOM 1583 C C . PRO A 1 199 ? -12.783 4.954 -25.415 1.00 65.88 199 PRO A C 1
ATOM 1585 O O . PRO A 1 199 ? -13.608 5.308 -24.586 1.00 65.88 199 PRO A O 1
ATOM 1588 N N . ASP A 1 200 ? -13.053 4.021 -26.331 1.00 74.19 200 ASP A N 1
ATOM 1589 C CA . ASP A 1 200 ? -14.336 3.314 -26.417 1.00 74.19 200 ASP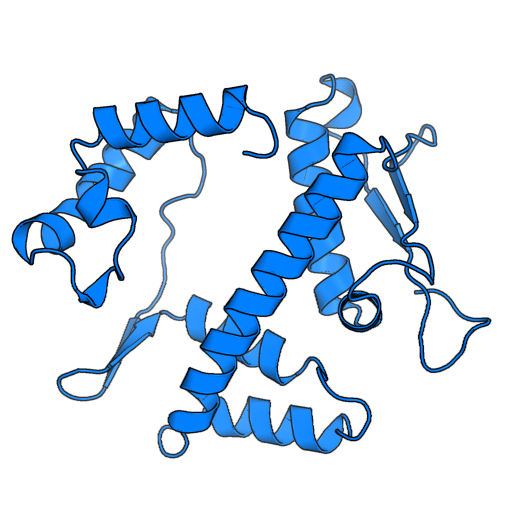 A CA 1
ATOM 1590 C C . ASP A 1 200 ? -14.355 1.993 -25.620 1.00 74.19 200 ASP A C 1
ATOM 1592 O O . ASP A 1 200 ? -15.392 1.330 -25.541 1.00 74.19 200 ASP A O 1
ATOM 1596 N N . GLU A 1 201 ? -13.223 1.581 -25.039 1.00 82.06 201 GLU A N 1
ATOM 1597 C CA . GLU A 1 201 ? -13.087 0.321 -24.308 1.00 82.06 201 GLU A CA 1
ATOM 1598 C C . GLU A 1 201 ? -12.883 0.564 -22.807 1.00 82.06 201 GLU A C 1
ATOM 1600 O O . GLU A 1 201 ? -12.052 1.366 -22.369 1.00 82.06 201 GLU A O 1
ATOM 1605 N N . CYS A 1 202 ? -13.620 -0.198 -22.000 1.00 81.94 202 CYS A N 1
ATOM 1606 C CA . CYS A 1 202 ? -13.482 -0.230 -20.548 1.00 81.94 202 CYS A CA 1
ATOM 1607 C C . CYS A 1 202 ? -13.042 -1.626 -20.100 1.00 81.94 202 CYS A C 1
ATOM 1609 O O . CYS A 1 202 ? -13.512 -2.632 -20.636 1.00 81.94 202 CYS A O 1
ATOM 1611 N N . ILE A 1 203 ? -12.167 -1.665 -19.096 1.00 80.81 203 ILE A N 1
ATOM 1612 C CA . ILE A 1 203 ? -11.812 -2.870 -18.327 1.00 80.81 203 ILE A CA 1
ATOM 1613 C C . ILE A 1 203 ? -12.799 -3.026 -17.176 1.00 80.81 203 ILE A C 1
ATOM 1615 O O . ILE A 1 203 ? -13.323 -1.985 -16.704 1.00 80.81 203 ILE A O 1
#